Protein AF-A0A7S4W593-F1 (afdb_monomer_lite)

Secondary structure (DSSP, 8-state):
-------STTGGGTTSTT--SSHHHHHHHHH-TTT-SSTTSPPGGG-EEE-TTT--EEEGGGS-HHHHTSPTTT---HHHHHHHHTT------------S---------EEEES--HHHHHHTHHHHHTSEEEE-HHHHHH-TT-HHHHHHHTT-SEEEEEGGGGS--TTTHHHHHHHHHHHHHHHHTT-EEEEE-SS--TTHHHHHHHHTT-S---EEEEEEEEEEEE-HHHHHHHGGGS-SS-EEEEEEEEE--GGGBSEEE---GGGS-S-SS-SSPPPPP--BSEEEEE-TTS-EEEEE-B-S--SS-HHHHHHHHHHT------S---------------------

Structure (mmCIF, N/CA/C/O backbone):
data_AF-A0A7S4W593-F1
#
_entry.id   AF-A0A7S4W593-F1
#
loop_
_atom_site.group_PDB
_atom_site.id
_atom_site.type_symbol
_atom_site.label_atom_id
_atom_site.label_alt_id
_atom_site.label_comp_id
_atom_site.label_asym_id
_atom_site.label_entity_id
_atom_site.label_seq_id
_atom_site.pdbx_PDB_ins_code
_atom_site.Cartn_x
_atom_site.Cartn_y
_atom_site.Cartn_z
_atom_site.occupancy
_atom_site.B_iso_or_equiv
_atom_site.auth_seq_id
_atom_site.auth_comp_id
_atom_site.auth_asym_id
_atom_site.auth_atom_id
_atom_site.pdbx_PDB_model_num
ATOM 1 N N . MET A 1 1 ? 13.422 16.914 -20.040 1.00 36.84 1 MET A N 1
ATOM 2 C CA . MET A 1 1 ? 13.043 18.060 -20.905 1.00 36.84 1 MET A CA 1
ATOM 3 C C . MET A 1 1 ? 14.302 18.818 -21.299 1.00 36.84 1 MET A C 1
ATOM 5 O O . MET A 1 1 ? 15.000 19.294 -20.413 1.00 36.84 1 MET A O 1
ATOM 9 N N . THR A 1 2 ? 14.611 18.913 -22.593 1.00 27.55 2 THR A N 1
ATOM 10 C CA . THR A 1 2 ? 15.856 19.527 -23.091 1.00 27.55 2 THR A CA 1
ATOM 11 C C . THR A 1 2 ? 15.621 21.002 -23.422 1.00 27.55 2 THR A C 1
ATOM 13 O O . THR A 1 2 ? 14.762 21.334 -24.236 1.00 27.55 2 THR A O 1
ATOM 16 N N . LYS A 1 3 ? 16.348 21.907 -22.755 1.00 34.78 3 LYS A N 1
ATOM 17 C CA . LYS A 1 3 ? 16.158 23.362 -22.859 1.00 34.78 3 LYS A CA 1
ATOM 18 C C . LYS A 1 3 ? 16.997 23.922 -24.009 1.00 34.78 3 LYS A C 1
ATOM 20 O O . LYS A 1 3 ? 18.205 24.077 -23.870 1.00 34.78 3 LYS A O 1
ATOM 25 N N . LEU A 1 4 ? 16.363 24.250 -25.133 1.00 42.19 4 LEU A N 1
ATOM 26 C CA . LEU A 1 4 ? 17.034 24.966 -26.219 1.00 42.19 4 LEU A CA 1
ATOM 27 C C . LEU A 1 4 ? 17.108 26.472 -25.926 1.00 42.19 4 LEU A C 1
ATOM 29 O O . LEU A 1 4 ? 16.151 27.087 -25.455 1.00 42.19 4 LEU A O 1
ATOM 33 N N . SER A 1 5 ? 18.263 27.068 -26.215 1.00 44.56 5 SER A N 1
ATOM 34 C CA . SER A 1 5 ? 18.501 28.513 -26.148 1.00 44.56 5 SER A CA 1
ATOM 35 C C . SER A 1 5 ? 17.726 29.227 -27.266 1.00 44.56 5 SER A C 1
ATOM 37 O O . SER A 1 5 ? 18.015 29.015 -28.442 1.00 44.56 5 SER A O 1
ATOM 39 N N . HIS A 1 6 ? 16.739 30.063 -26.919 1.00 46.53 6 HIS A N 1
ATOM 40 C CA . HIS A 1 6 ? 15.939 30.836 -27.882 1.00 46.53 6 HIS A CA 1
ATOM 41 C C . HIS A 1 6 ? 15.832 32.317 -27.457 1.00 46.53 6 HIS A C 1
ATOM 43 O O . HIS A 1 6 ? 15.742 32.590 -26.255 1.00 46.53 6 HIS A O 1
ATOM 49 N N . PRO A 1 7 ? 15.833 33.295 -28.392 1.00 49.78 7 PRO A N 1
ATOM 50 C CA . PRO A 1 7 ? 15.591 34.708 -28.081 1.00 49.78 7 PRO A CA 1
ATOM 51 C C . PRO A 1 7 ? 14.238 34.936 -27.382 1.00 49.78 7 PRO A C 1
ATOM 53 O O . PRO A 1 7 ? 13.282 34.190 -27.587 1.00 49.78 7 PRO A O 1
ATOM 56 N N . LYS A 1 8 ? 14.170 35.982 -26.540 1.00 48.72 8 LYS A N 1
ATOM 57 C CA . LYS A 1 8 ? 13.057 36.269 -25.608 1.00 48.72 8 LYS A CA 1
ATOM 58 C C . LYS A 1 8 ? 11.675 36.422 -26.273 1.00 48.72 8 LYS A C 1
ATOM 60 O O . LYS A 1 8 ? 10.669 36.207 -25.601 1.00 48.72 8 LYS A O 1
ATOM 65 N N . SER A 1 9 ? 11.591 36.763 -27.563 1.00 45.38 9 SER A N 1
ATOM 66 C CA . SER A 1 9 ? 10.327 36.754 -28.313 1.00 45.38 9 SER A CA 1
ATOM 67 C C . SER A 1 9 ? 10.014 35.341 -28.827 1.00 45.38 9 SER A C 1
ATOM 69 O O . SER A 1 9 ? 10.845 34.690 -29.449 1.00 45.38 9 SER A O 1
ATOM 71 N N . GLY A 1 10 ? 8.806 34.840 -28.548 1.00 47.41 10 GLY A N 1
ATOM 72 C CA . GLY A 1 10 ? 8.381 33.499 -28.978 1.00 47.41 10 GLY A CA 1
ATOM 73 C C . GLY A 1 10 ? 8.696 32.365 -27.996 1.00 47.41 10 GLY A C 1
ATOM 74 O O . GLY A 1 10 ? 8.356 31.221 -28.276 1.00 47.41 10 GLY A O 1
ATOM 75 N N . TYR A 1 11 ? 9.245 32.667 -26.811 1.00 44.62 11 TYR A N 1
ATOM 76 C CA . TYR A 1 11 ? 9.564 31.668 -25.778 1.00 44.62 11 TYR 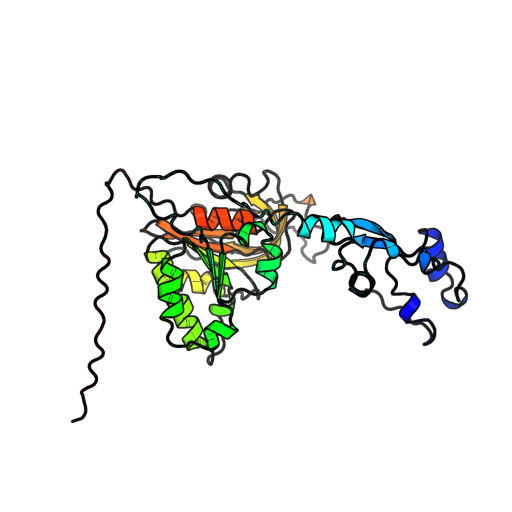A CA 1
ATOM 77 C C . TYR A 1 11 ? 8.370 30.756 -25.445 1.00 44.62 11 TYR A C 1
ATOM 79 O O . TYR A 1 11 ? 8.515 29.542 -25.385 1.00 44.62 11 TYR A O 1
ATOM 87 N N . ASN A 1 12 ? 7.159 31.319 -25.357 1.00 50.72 12 ASN A N 1
ATOM 88 C CA . ASN A 1 12 ? 5.923 30.577 -25.071 1.00 50.72 12 ASN A CA 1
ATOM 89 C C . ASN A 1 12 ? 5.353 29.794 -26.275 1.00 50.72 12 ASN A C 1
ATOM 91 O O . ASN A 1 12 ? 4.331 29.124 -26.140 1.00 50.72 12 ASN A O 1
ATOM 95 N N . GLN A 1 13 ? 5.950 29.897 -27.467 1.00 49.03 13 GLN A N 1
ATOM 96 C CA . GLN A 1 13 ? 5.468 29.208 -28.673 1.00 49.03 13 GLN A CA 1
ATOM 97 C C . GLN A 1 13 ? 6.056 27.800 -28.824 1.00 49.03 13 GLN A C 1
ATOM 99 O O . GLN A 1 13 ? 5.410 26.947 -29.425 1.00 49.03 13 GLN A O 1
ATOM 104 N N . LEU A 1 14 ? 7.221 27.533 -28.221 1.00 47.97 14 LEU A N 1
ATOM 105 C CA . LEU A 1 14 ? 7.851 26.205 -28.194 1.00 47.97 14 LEU A CA 1
ATOM 106 C C . LEU A 1 14 ? 7.179 25.236 -27.204 1.00 47.97 14 LEU A C 1
ATOM 108 O O . LEU A 1 14 ? 7.306 24.027 -27.346 1.00 47.97 14 LEU A O 1
ATOM 112 N N . TRP A 1 15 ? 6.418 25.756 -26.236 1.00 51.06 15 TRP A N 1
ATOM 113 C CA . TRP A 1 15 ? 5.775 24.971 -25.169 1.00 51.06 15 TRP A CA 1
ATOM 114 C C . TRP A 1 15 ? 4.313 24.605 -25.451 1.00 51.06 15 TRP A C 1
ATOM 116 O O . TRP A 1 15 ? 3.583 24.171 -24.561 1.00 51.06 15 TRP A O 1
ATOM 126 N N . ARG A 1 16 ? 3.842 24.783 -26.689 1.00 56.50 16 ARG A N 1
ATOM 127 C CA . ARG A 1 16 ? 2.493 24.357 -27.070 1.00 56.50 16 ARG A CA 1
ATOM 128 C C . ARG A 1 16 ? 2.536 22.863 -27.374 1.00 56.50 16 ARG A C 1
ATOM 130 O O . ARG A 1 16 ? 3.086 22.460 -28.395 1.00 56.50 16 ARG A O 1
ATOM 137 N N . GLY A 1 17 ? 1.967 22.042 -26.491 1.00 52.06 17 GLY A N 1
ATOM 138 C CA . GLY A 1 17 ? 1.791 20.614 -26.759 1.00 52.06 17 GLY A CA 1
ATOM 139 C C . GLY A 1 17 ? 1.165 20.416 -28.143 1.00 52.06 17 GLY A C 1
ATOM 140 O O . GLY A 1 17 ? 0.120 21.000 -28.427 1.00 52.06 17 GLY A O 1
ATOM 141 N N . MET A 1 18 ? 1.830 19.638 -29.004 1.00 60.06 18 MET A N 1
ATOM 142 C CA . MET A 1 18 ? 1.404 19.357 -30.385 1.00 60.06 18 MET A CA 1
ATOM 143 C C . MET A 1 18 ? 1.372 20.591 -31.316 1.00 60.06 18 MET A C 1
ATOM 145 O O . MET A 1 18 ? 0.486 20.717 -32.162 1.00 60.06 18 MET A O 1
ATOM 149 N N . ALA A 1 19 ? 2.339 21.510 -31.187 1.00 59.28 19 ALA A N 1
ATOM 150 C CA . ALA A 1 19 ? 2.480 22.687 -32.060 1.00 59.28 19 ALA A CA 1
ATOM 151 C C . ALA A 1 19 ? 2.687 22.361 -33.553 1.00 59.28 19 ALA A C 1
ATOM 153 O O . ALA A 1 19 ? 2.472 23.231 -34.401 1.00 59.28 19 ALA A O 1
ATOM 154 N N . TYR A 1 20 ? 3.095 21.129 -33.854 1.00 67.12 20 TYR A N 1
ATOM 155 C CA . TYR A 1 20 ? 3.564 20.689 -35.162 1.00 67.12 20 TYR A CA 1
ATOM 156 C C . TYR A 1 20 ? 2.523 19.786 -35.827 1.00 67.12 20 TYR A C 1
ATOM 158 O O . TYR A 1 20 ? 1.743 19.085 -35.172 1.00 67.12 20 TYR A O 1
ATOM 166 N N . ASP A 1 21 ? 2.430 19.857 -37.144 1.00 66.31 21 ASP A N 1
ATOM 167 C CA . ASP A 1 21 ? 1.522 19.043 -37.947 1.00 66.31 21 ASP A CA 1
ATOM 168 C C . ASP A 1 21 ? 2.120 17.709 -38.386 1.00 66.31 21 ASP A C 1
ATOM 170 O O . ASP A 1 21 ? 1.361 16.751 -38.535 1.00 66.31 21 ASP A O 1
ATOM 174 N N . SER A 1 22 ? 3.447 17.617 -38.471 1.00 73.12 22 SER A N 1
ATOM 175 C CA . SER A 1 22 ? 4.168 16.379 -38.755 1.00 73.12 22 SER A CA 1
ATOM 176 C C . SER A 1 22 ? 5.567 16.340 -38.119 1.00 73.12 22 SER A C 1
ATOM 178 O O . SER A 1 22 ? 6.041 17.322 -37.534 1.00 73.12 22 SER A O 1
ATOM 180 N N . VAL A 1 23 ? 6.230 15.183 -38.224 1.00 72.44 23 VAL A N 1
ATOM 181 C CA . VAL A 1 23 ? 7.618 14.976 -37.770 1.00 72.44 23 VAL A CA 1
ATOM 182 C C . VAL A 1 23 ? 8.593 15.794 -38.620 1.00 72.44 23 VAL A C 1
ATOM 184 O O . VAL A 1 23 ? 9.581 16.310 -38.106 1.00 72.44 23 VAL A O 1
ATOM 187 N N . GLU A 1 24 ? 8.293 15.982 -39.901 1.00 76.44 24 GLU A N 1
ATOM 188 C CA . GLU A 1 24 ? 9.081 16.787 -40.836 1.00 76.44 24 GLU A CA 1
ATOM 189 C C . GLU A 1 24 ? 9.081 18.264 -40.425 1.00 76.44 24 GLU A C 1
ATOM 191 O O . GLU A 1 24 ? 10.133 18.900 -40.412 1.00 76.44 24 GLU A O 1
ATOM 196 N N . THR A 1 25 ? 7.931 18.797 -40.000 1.00 71.50 25 THR A N 1
ATOM 197 C CA . THR A 1 25 ? 7.824 20.172 -39.485 1.00 71.50 25 THR A CA 1
ATOM 198 C C . THR A 1 25 ? 8.584 20.339 -38.172 1.00 71.50 25 THR A C 1
ATOM 200 O O . THR A 1 25 ? 9.247 21.352 -37.958 1.00 71.50 25 THR A O 1
ATOM 203 N N . LEU A 1 26 ? 8.545 19.328 -37.298 1.00 73.94 26 LEU A N 1
ATOM 204 C CA . LEU A 1 26 ? 9.356 19.310 -36.081 1.00 73.94 26 LEU A CA 1
ATOM 205 C C . LEU A 1 26 ? 10.857 19.312 -36.414 1.00 73.94 26 LEU A C 1
ATOM 207 O O . LEU A 1 26 ? 11.616 20.091 -35.840 1.00 73.94 26 LEU A O 1
ATOM 211 N N . ARG A 1 27 ? 11.278 18.479 -37.370 1.00 77.56 27 ARG A N 1
ATOM 212 C CA . ARG A 1 27 ? 12.667 18.382 -37.832 1.00 77.56 27 ARG A CA 1
ATOM 213 C C . ARG A 1 27 ? 13.168 19.705 -38.413 1.00 77.56 27 ARG A C 1
ATOM 215 O O . ARG A 1 27 ? 14.239 20.162 -38.021 1.00 77.56 27 ARG A O 1
ATOM 222 N N . ALA A 1 28 ? 12.370 20.362 -39.253 1.00 73.81 28 ALA A N 1
ATOM 223 C CA . ALA A 1 28 ? 12.709 21.655 -39.850 1.00 73.81 28 ALA A CA 1
ATOM 224 C C . ALA A 1 28 ? 12.974 22.754 -38.798 1.00 73.81 28 ALA A C 1
ATOM 226 O O . ALA A 1 28 ? 13.823 23.625 -38.998 1.00 73.81 28 ALA A O 1
ATOM 227 N N . ILE A 1 29 ? 12.292 22.699 -37.648 1.00 70.94 29 ILE A N 1
ATOM 228 C CA . ILE A 1 29 ? 12.493 23.637 -36.532 1.00 70.94 29 ILE A CA 1
ATOM 229 C C . ILE A 1 29 ? 13.837 23.419 -35.848 1.00 70.94 29 ILE A C 1
ATOM 231 O O . ILE A 1 29 ? 14.498 24.391 -35.485 1.00 70.94 29 ILE A O 1
ATOM 235 N N . PHE A 1 30 ? 14.249 22.164 -35.674 1.00 74.69 30 PHE A N 1
ATOM 236 C CA . PHE A 1 30 ? 15.551 21.855 -35.089 1.00 74.69 30 PHE A CA 1
ATOM 237 C C . PHE A 1 30 ? 16.704 22.160 -36.052 1.00 74.69 30 PHE A C 1
ATOM 239 O O . PHE A 1 30 ? 17.751 22.619 -35.603 1.00 74.69 30 PHE A O 1
ATOM 246 N N . GLU A 1 31 ? 16.509 21.964 -37.359 1.00 80.19 31 GLU A N 1
ATOM 247 C CA . GLU A 1 31 ? 17.525 22.246 -38.384 1.00 80.19 31 GLU A CA 1
ATOM 248 C C . GLU A 1 31 ? 17.786 23.753 -38.560 1.00 80.19 31 GLU A C 1
ATOM 250 O O . GLU A 1 31 ? 18.924 24.153 -38.811 1.00 80.19 31 GLU A O 1
ATOM 255 N N . ASN A 1 32 ? 16.775 24.615 -38.382 1.00 74.50 32 ASN A N 1
ATOM 256 C CA . ASN A 1 32 ? 16.967 26.069 -38.406 1.00 74.50 32 ASN A CA 1
ATOM 257 C C . ASN A 1 32 ? 16.036 26.820 -37.427 1.00 74.50 32 ASN A C 1
ATOM 259 O O . ASN A 1 32 ? 15.059 27.453 -37.848 1.00 74.50 32 ASN A O 1
ATOM 263 N N . PRO A 1 33 ? 16.377 26.855 -36.123 1.00 64.75 33 PRO A N 1
ATOM 264 C CA . PRO A 1 33 ? 15.522 27.443 -35.088 1.00 64.75 33 PRO A CA 1
ATOM 265 C C . PRO A 1 33 ? 15.253 28.939 -35.292 1.00 64.75 33 PRO A C 1
ATOM 267 O O . PRO A 1 33 ? 14.225 29.456 -34.864 1.00 64.75 33 PRO A O 1
ATOM 270 N N . ARG A 1 34 ? 16.175 29.653 -35.956 1.00 60.50 34 ARG A N 1
ATOM 271 C CA . ARG A 1 34 ? 16.088 31.105 -36.189 1.00 60.50 34 ARG A CA 1
ATOM 272 C C . ARG A 1 34 ? 15.280 31.475 -37.436 1.00 60.50 34 ARG A C 1
ATOM 274 O O . ARG A 1 34 ? 14.790 32.597 -37.509 1.00 60.50 34 ARG A O 1
ATOM 281 N N . GLY A 1 35 ? 15.139 30.563 -38.401 1.00 61.84 35 GLY A N 1
ATOM 282 C CA . GLY A 1 35 ? 14.353 30.779 -39.623 1.00 61.84 35 GLY A CA 1
ATOM 283 C C . GLY A 1 35 ? 12.848 30.561 -39.439 1.00 61.84 35 GLY A C 1
ATOM 284 O O . GLY A 1 35 ? 12.050 30.983 -40.274 1.00 61.84 35 GLY A O 1
ATOM 285 N N . HIS A 1 36 ? 12.445 29.931 -38.335 1.00 58.84 36 HIS A N 1
ATOM 286 C CA . HIS A 1 36 ? 11.083 29.458 -38.109 1.00 58.84 36 HIS A CA 1
ATOM 287 C C . HIS A 1 36 ? 10.217 30.473 -37.336 1.00 58.84 36 HIS A C 1
ATOM 289 O O . HIS A 1 36 ? 9.505 30.136 -36.393 1.00 58.84 36 HIS A O 1
ATOM 295 N N . THR A 1 37 ? 10.256 31.750 -37.729 1.00 53.81 37 THR A N 1
ATOM 296 C CA . THR A 1 37 ? 9.598 32.873 -37.024 1.00 53.81 37 THR A CA 1
ATOM 297 C C . THR A 1 37 ? 8.070 32.947 -37.193 1.00 53.81 37 THR A C 1
ATOM 299 O O . THR A 1 37 ? 7.473 33.998 -36.973 1.00 53.81 37 THR A O 1
ATOM 302 N N . GLY A 1 38 ? 7.400 31.841 -37.541 1.00 54.41 38 GLY A N 1
ATOM 303 C CA . GLY A 1 38 ? 5.931 31.791 -37.567 1.00 54.41 38 GLY A CA 1
ATOM 304 C C . GLY A 1 38 ? 5.296 30.883 -38.623 1.00 54.41 38 GLY A C 1
ATOM 305 O O . GLY A 1 38 ? 4.104 30.603 -38.529 1.00 54.41 38 GLY A O 1
ATOM 306 N N . LYS A 1 39 ? 6.051 30.392 -39.613 1.00 51.75 39 LYS A N 1
ATOM 307 C CA . LYS A 1 39 ? 5.547 29.433 -40.614 1.00 51.75 39 LYS A CA 1
ATOM 308 C C . LYS A 1 39 ? 5.702 28.014 -40.080 1.00 51.75 39 LYS A C 1
ATOM 310 O O . LYS A 1 39 ? 6.829 27.618 -39.876 1.00 51.75 39 LYS A O 1
ATOM 315 N N . GLY A 1 40 ? 4.608 27.283 -39.849 1.00 51.62 40 GLY A N 1
ATOM 316 C CA . GLY A 1 40 ? 4.622 25.880 -39.386 1.00 51.62 40 GLY A CA 1
ATOM 317 C C . GLY A 1 40 ? 4.021 25.653 -37.993 1.00 51.62 40 GLY A C 1
ATOM 318 O O . GLY A 1 40 ? 3.827 24.515 -37.579 1.00 51.62 40 GLY A O 1
ATOM 319 N N . TYR A 1 41 ? 3.652 26.722 -37.281 1.00 57.50 41 TYR A N 1
ATOM 320 C CA . TYR A 1 41 ? 2.766 26.593 -36.126 1.00 57.50 41 TYR A CA 1
ATOM 321 C C . TYR A 1 41 ? 1.335 26.386 -36.614 1.00 57.50 41 TYR A C 1
ATOM 323 O O . TYR A 1 41 ? 0.844 27.145 -37.455 1.00 57.50 41 TYR A O 1
ATOM 331 N N . ARG A 1 42 ? 0.635 25.396 -36.052 1.00 58.47 42 ARG A N 1
ATOM 332 C CA . ARG A 1 42 ? -0.816 25.290 -36.244 1.00 58.47 42 ARG A CA 1
ATOM 333 C C . ARG A 1 42 ? -1.469 26.609 -35.816 1.00 58.47 42 ARG A C 1
ATOM 335 O O . ARG A 1 42 ? -1.146 27.167 -34.762 1.00 58.47 42 ARG A O 1
ATOM 342 N N . SER A 1 43 ? -2.388 27.107 -36.637 1.00 65.69 43 SER A N 1
ATOM 343 C CA . SER A 1 43 ? -3.235 28.238 -36.273 1.00 65.69 43 SER A CA 1
ATOM 344 C C . SER A 1 43 ? -3.994 27.907 -34.978 1.00 65.69 43 SER A C 1
ATOM 346 O O . SER A 1 43 ? -4.234 26.735 -34.677 1.00 65.69 43 SER A O 1
ATOM 348 N N . ALA A 1 44 ? -4.290 28.912 -34.145 1.00 67.12 44 ALA A N 1
ATOM 349 C CA . ALA A 1 44 ? -4.827 28.680 -32.797 1.00 67.12 44 ALA A CA 1
ATOM 350 C C . ALA A 1 44 ? -6.120 27.837 -32.809 1.00 67.12 44 ALA A C 1
ATOM 352 O O . ALA A 1 44 ? -6.317 26.999 -31.936 1.00 67.12 44 ALA A O 1
ATOM 353 N N . ASP A 1 45 ? -6.933 27.988 -33.854 1.00 71.25 45 ASP A N 1
ATOM 354 C CA . ASP A 1 45 ? -8.150 27.223 -34.154 1.00 71.25 45 ASP A CA 1
ATOM 355 C C . ASP A 1 45 ? -7.899 25.738 -34.488 1.00 71.25 45 ASP A C 1
ATOM 357 O O . ASP A 1 45 ? -8.782 24.897 -34.313 1.00 71.25 45 ASP A O 1
ATOM 361 N N . LYS A 1 46 ? -6.684 25.382 -34.919 1.00 75.62 46 LYS A N 1
ATOM 362 C CA . LYS A 1 46 ? -6.266 24.002 -35.221 1.00 75.62 46 LYS A CA 1
ATOM 363 C C . LYS A 1 46 ? -5.535 23.322 -34.063 1.00 75.62 46 LYS A C 1
ATOM 365 O O . LYS A 1 46 ? -5.076 22.185 -34.224 1.00 75.62 46 LYS A O 1
ATOM 370 N N . ALA A 1 47 ? -5.412 23.984 -32.911 1.00 80.69 47 ALA A N 1
ATOM 371 C CA . ALA A 1 47 ? -4.820 23.388 -31.722 1.00 80.69 47 ALA A CA 1
ATOM 372 C C . ALA A 1 47 ? -5.684 22.222 -31.214 1.00 80.69 47 ALA A C 1
ATOM 374 O O . ALA A 1 47 ? -6.911 22.324 -31.107 1.00 80.69 47 ALA A O 1
ATOM 375 N N . ARG A 1 48 ? -5.029 21.102 -30.896 1.00 86.88 48 ARG A N 1
ATOM 376 C CA . ARG A 1 48 ? -5.664 19.908 -30.330 1.00 86.88 48 ARG A CA 1
ATOM 377 C C . ARG A 1 48 ? -5.034 19.557 -28.991 1.00 86.88 48 ARG A C 1
ATOM 379 O O . ARG A 1 48 ? -3.861 19.842 -28.766 1.00 86.88 48 ARG A O 1
ATOM 386 N N . ARG A 1 49 ? -5.818 18.939 -28.111 1.00 87.38 49 ARG A N 1
ATOM 387 C CA . ARG A 1 49 ? -5.356 18.433 -26.815 1.00 87.38 49 ARG A CA 1
ATOM 388 C C . ARG A 1 49 ? -6.037 17.108 -26.482 1.00 87.38 49 ARG A C 1
ATOM 390 O O . ARG A 1 49 ? -7.208 16.915 -26.809 1.00 87.38 49 ARG A O 1
ATOM 397 N N . GLY A 1 50 ? -5.317 16.219 -25.800 1.00 90.94 50 GLY A N 1
ATOM 398 C CA . GLY A 1 50 ? -5.880 14.995 -25.232 1.00 90.94 50 GLY A CA 1
ATOM 399 C C . GLY A 1 50 ? -6.796 15.296 -24.044 1.00 90.94 50 GLY A C 1
ATOM 400 O O . GLY A 1 50 ? -6.429 16.057 -23.148 1.00 90.94 50 GLY A O 1
ATOM 401 N N . CYS A 1 51 ? -7.992 14.712 -24.036 1.00 95.31 51 CYS A N 1
ATOM 402 C CA . CYS A 1 51 ? -8.886 14.760 -22.883 1.00 95.31 51 CYS A CA 1
ATOM 403 C C . CYS A 1 51 ? -8.423 13.770 -21.802 1.00 95.31 51 CYS A C 1
ATOM 405 O O . CYS A 1 51 ? -8.328 12.580 -22.076 1.00 95.31 51 CYS A O 1
ATOM 407 N N . ALA A 1 52 ? -8.260 14.235 -20.562 1.00 92.94 52 ALA A N 1
ATOM 408 C CA . ALA A 1 52 ? -7.825 13.433 -19.412 1.00 92.94 52 ALA A CA 1
ATOM 409 C C . ALA A 1 52 ? -8.737 12.232 -19.105 1.00 92.94 52 ALA A C 1
ATOM 411 O O . ALA A 1 52 ? -8.280 11.217 -18.610 1.00 92.94 52 ALA A O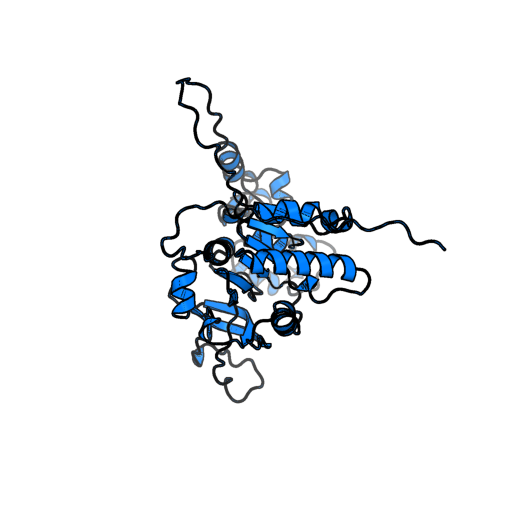 1
ATOM 412 N N . MET A 1 53 ? -10.037 12.352 -19.396 1.00 93.06 53 MET A N 1
ATOM 413 C CA . MET A 1 53 ? -11.012 11.297 -19.097 1.00 93.06 53 MET A CA 1
ATOM 414 C C . MET A 1 53 ? -11.144 10.244 -20.207 1.00 93.06 53 MET A C 1
ATOM 416 O O . MET A 1 53 ? -11.179 9.060 -19.915 1.00 93.06 53 MET A O 1
ATOM 420 N N . CYS A 1 54 ? -11.250 10.645 -21.480 1.00 94.44 54 CYS A N 1
ATOM 421 C CA . CYS A 1 54 ? -11.478 9.697 -22.581 1.00 94.44 54 CYS A CA 1
ATOM 422 C C . CYS A 1 54 ? -10.234 9.406 -23.431 1.00 94.44 54 CYS A C 1
ATOM 424 O O . CYS A 1 54 ? -10.340 8.667 -24.407 1.00 94.44 54 CYS A O 1
ATOM 426 N N . GLY A 1 55 ? -9.094 10.046 -23.153 1.00 89.81 55 GLY A N 1
ATOM 427 C CA . GLY A 1 55 ? -7.834 9.899 -23.895 1.00 89.81 55 GLY A CA 1
ATOM 428 C C . GLY A 1 55 ? -7.839 10.456 -25.327 1.00 89.81 55 GLY A C 1
ATOM 429 O O . GLY A 1 55 ? -6.785 10.603 -25.943 1.00 89.81 55 GLY A O 1
ATOM 430 N N . ARG A 1 56 ? -9.005 10.806 -25.887 1.00 92.88 56 ARG A N 1
ATOM 431 C CA . ARG A 1 56 ? -9.132 11.241 -27.287 1.00 92.88 56 ARG A CA 1
ATOM 432 C C . ARG A 1 56 ? -8.576 12.649 -27.499 1.00 92.88 56 ARG A C 1
ATOM 434 O O . ARG A 1 56 ? -8.762 13.539 -26.668 1.00 92.88 56 ARG A O 1
ATOM 441 N N . GLN A 1 57 ? -7.955 12.856 -28.661 1.00 90.88 57 GLN A N 1
ATOM 442 C CA . GLN A 1 57 ? -7.526 14.172 -29.138 1.00 90.88 57 GLN A CA 1
ATOM 443 C C . GLN A 1 57 ? -8.739 14.982 -29.598 1.00 90.88 57 GLN A C 1
ATOM 445 O O . GLN A 1 57 ? -9.492 14.555 -30.473 1.00 90.88 57 GLN A O 1
ATOM 450 N N . LYS A 1 58 ? -8.914 16.157 -29.005 1.00 94.06 58 LYS A N 1
ATOM 451 C CA . LYS A 1 58 ? -10.076 17.028 -29.178 1.00 94.06 58 LYS A CA 1
ATOM 452 C C . LYS A 1 58 ? -9.622 18.433 -29.583 1.00 94.06 58 LYS A C 1
ATOM 454 O O . LYS A 1 58 ? -8.505 18.842 -29.258 1.00 94.06 58 LYS A O 1
ATOM 459 N N . HIS A 1 59 ? -10.453 19.153 -30.328 1.00 92.62 59 HIS A N 1
ATOM 460 C CA . HIS A 1 59 ? -10.192 20.543 -30.710 1.00 92.62 59 HIS A CA 1
ATOM 461 C C . HIS A 1 59 ? -10.429 21.487 -29.531 1.00 92.62 59 HIS A C 1
ATOM 463 O O . HIS A 1 59 ? -11.152 21.147 -28.601 1.00 92.62 59 HIS A O 1
ATOM 469 N N . GLN A 1 60 ? -9.868 22.698 -29.581 1.00 92.19 60 GLN A N 1
ATOM 470 C CA . GLN A 1 60 ? -10.083 23.718 -28.546 1.00 92.19 60 GLN A CA 1
ATOM 471 C C . GLN A 1 60 ? -11.570 23.959 -28.225 1.00 92.19 60 GLN A C 1
ATOM 473 O O . GLN A 1 60 ? -11.914 24.128 -27.058 1.00 92.19 60 GLN A O 1
ATOM 478 N N . ASN A 1 61 ? -12.445 23.927 -29.235 1.00 94.69 61 ASN A N 1
ATOM 479 C CA . ASN A 1 61 ? -13.888 24.146 -29.072 1.00 94.69 61 ASN A CA 1
ATOM 480 C C . ASN A 1 61 ? -14.609 22.995 -28.351 1.00 94.69 61 ASN A C 1
ATOM 482 O O . ASN A 1 61 ? -15.699 23.197 -27.826 1.00 94.69 61 ASN A O 1
ATOM 486 N N . ASP A 1 62 ? -13.988 21.817 -28.272 1.00 96.62 62 ASP A N 1
ATOM 487 C CA . ASP A 1 62 ? -14.509 20.675 -27.516 1.00 96.62 62 ASP A CA 1
ATOM 488 C C . ASP A 1 62 ? -14.204 20.794 -26.008 1.00 96.62 62 ASP A C 1
ATOM 490 O O . ASP A 1 62 ? -14.533 19.897 -25.229 1.00 96.62 62 ASP A O 1
ATOM 494 N N . PHE A 1 63 ? -13.537 21.871 -25.580 1.00 95.12 63 PHE A N 1
ATOM 495 C CA . PHE A 1 63 ? -13.260 22.187 -24.183 1.00 95.12 63 PHE A CA 1
ATOM 496 C C . PHE A 1 63 ? -13.889 23.531 -23.819 1.00 95.12 63 PHE A C 1
ATOM 498 O O . PHE A 1 63 ? -13.879 24.486 -24.595 1.00 95.12 63 PHE A O 1
ATOM 505 N N . SER A 1 64 ? -14.360 23.664 -22.578 1.00 95.88 64 SER A N 1
ATOM 506 C CA . SER A 1 64 ? -14.692 24.992 -22.059 1.00 95.88 64 SER A CA 1
ATOM 507 C C . SER A 1 64 ? -13.427 25.851 -21.932 1.00 95.88 64 SER A C 1
ATOM 509 O O . SER A 1 64 ? -12.326 25.333 -21.723 1.00 95.88 64 SER A O 1
ATOM 511 N N . LYS A 1 65 ? -13.571 27.184 -21.981 1.00 94.38 65 LYS A N 1
ATOM 512 C CA . LYS A 1 65 ? -12.434 28.117 -21.834 1.00 94.38 65 LYS A CA 1
ATOM 513 C C . LYS A 1 65 ? -11.608 27.839 -20.570 1.00 94.38 65 LYS A C 1
ATOM 515 O O . LYS A 1 65 ? -10.387 27.946 -20.607 1.00 94.38 65 LYS A O 1
ATOM 520 N N . ASN A 1 66 ? -12.263 27.445 -19.476 1.00 95.56 66 ASN A N 1
ATOM 521 C CA . ASN A 1 66 ? -11.595 27.100 -18.220 1.00 95.56 66 ASN A CA 1
ATOM 522 C C . ASN A 1 66 ? -10.852 25.763 -18.307 1.00 95.56 66 ASN A C 1
ATOM 524 O O . ASN A 1 66 ? -9.739 25.665 -17.806 1.00 95.56 66 ASN A O 1
ATOM 528 N N . GLN A 1 67 ? -11.426 24.751 -18.965 1.00 94.94 67 GLN A N 1
ATOM 529 C CA . GLN A 1 67 ? -10.747 23.467 -19.169 1.00 94.94 67 GLN A CA 1
ATOM 530 C C . GLN A 1 67 ? -9.537 23.613 -20.095 1.00 94.94 67 GLN A C 1
ATOM 532 O O . GLN A 1 67 ? -8.492 23.041 -19.817 1.00 94.94 67 GLN A O 1
ATOM 537 N N . TRP A 1 68 ? -9.634 24.437 -21.139 1.00 92.75 68 TRP A N 1
ATOM 538 C CA . TRP A 1 68 ? -8.523 24.687 -22.061 1.00 92.75 68 TRP A CA 1
ATOM 539 C C . TRP A 1 68 ? -7.339 25.431 -21.420 1.00 92.75 68 TRP A C 1
ATOM 541 O O . TRP A 1 68 ? -6.194 25.275 -21.842 1.00 92.75 68 TRP A O 1
ATOM 551 N N . ARG A 1 69 ? -7.600 26.238 -20.385 1.00 88.62 69 ARG A N 1
ATOM 552 C CA . ARG A 1 69 ? -6.556 26.938 -19.619 1.00 88.62 69 ARG A CA 1
ATOM 553 C C . ARG A 1 69 ? -5.759 26.026 -18.685 1.00 88.62 69 ARG A C 1
ATOM 555 O O . ARG A 1 69 ? -4.692 26.442 -18.256 1.00 88.62 69 ARG A O 1
ATOM 562 N N . LYS A 1 70 ? -6.257 24.826 -18.365 1.00 87.94 70 LYS A N 1
ATOM 563 C CA . LYS A 1 70 ? -5.527 23.852 -17.537 1.00 87.94 70 LYS A CA 1
ATOM 564 C C . LYS A 1 70 ? -4.325 23.282 -18.288 1.00 87.94 70 LYS A C 1
ATOM 566 O O . LYS A 1 70 ? -4.249 23.408 -19.510 1.00 87.94 70 LYS A O 1
ATOM 571 N N . ASP A 1 71 ? -3.432 22.604 -17.580 1.00 78.81 71 ASP A N 1
ATOM 572 C CA . ASP A 1 71 ? -2.317 21.901 -18.209 1.00 78.81 71 ASP A CA 1
ATOM 573 C C . ASP A 1 71 ? -2.779 20.656 -18.995 1.00 78.81 71 ASP A C 1
ATOM 575 O O . ASP A 1 71 ? -3.857 20.089 -18.730 1.00 78.81 71 ASP A O 1
ATOM 579 N N . PRO A 1 72 ? -1.991 20.214 -19.998 1.00 78.50 72 PRO A N 1
ATOM 580 C CA . PRO A 1 72 ? -2.160 18.897 -20.608 1.00 78.50 72 PRO A CA 1
ATOM 581 C C . PRO A 1 72 ? -2.226 17.796 -19.533 1.00 78.50 72 PRO A C 1
ATOM 583 O O . PRO A 1 72 ? -1.567 17.889 -18.504 1.00 78.50 72 PRO A O 1
ATOM 586 N N . GLY A 1 73 ? -3.070 16.781 -19.738 1.00 82.06 73 GLY A N 1
ATOM 587 C CA . GLY A 1 73 ? -3.298 15.703 -18.758 1.00 82.06 73 GLY A CA 1
ATOM 588 C C . GLY A 1 73 ? -4.399 15.979 -17.725 1.00 82.06 73 GLY A C 1
ATOM 589 O O . GLY A 1 73 ? -4.953 15.038 -17.177 1.00 82.06 73 GLY A O 1
ATOM 590 N N . HIS A 1 74 ? -4.813 17.238 -17.533 1.00 89.88 74 HIS A N 1
ATOM 591 C CA . HIS A 1 74 ? -5.840 17.607 -16.537 1.00 89.88 74 HIS A CA 1
ATOM 592 C C . HIS A 1 74 ? -7.154 18.123 -17.151 1.00 89.88 74 HIS A C 1
ATOM 594 O O . HIS A 1 74 ? -8.159 18.317 -16.461 1.00 89.88 74 HIS A O 1
ATOM 600 N N . SER A 1 75 ? -7.153 18.398 -18.456 1.00 94.88 75 SER A N 1
ATOM 601 C CA . SER A 1 75 ? -8.287 18.993 -19.174 1.00 94.88 75 SER A CA 1
ATOM 602 C C . SER A 1 75 ? -9.325 17.926 -19.543 1.00 94.88 75 SER A C 1
ATOM 604 O O . SER A 1 75 ? -8.980 16.944 -20.198 1.00 94.88 75 SER A O 1
ATOM 606 N N . LYS A 1 76 ? -10.603 18.117 -19.194 1.00 97.31 76 LYS A N 1
ATOM 607 C CA . LYS A 1 76 ? -11.715 17.225 -19.594 1.00 97.31 76 LYS A CA 1
ATOM 608 C C . LYS A 1 76 ? -12.559 17.887 -20.695 1.00 97.31 76 LYS A C 1
ATOM 610 O O . LYS A 1 76 ? -12.870 19.072 -20.577 1.00 97.31 76 LYS A O 1
ATOM 615 N N . CYS A 1 77 ? -12.904 17.155 -21.761 1.00 97.88 77 CYS A N 1
ATOM 616 C CA . CYS A 1 77 ? -13.741 17.684 -22.848 1.00 97.88 77 CYS A CA 1
ATOM 617 C C . CYS A 1 77 ? -15.200 17.854 -22.400 1.00 97.88 77 CYS A C 1
ATOM 619 O O . CYS A 1 77 ? -15.635 17.206 -21.444 1.00 97.88 77 CYS A O 1
ATOM 621 N N . SER A 1 78 ? -15.953 18.706 -23.095 1.00 97.75 78 SER A N 1
ATOM 622 C CA . SER A 1 78 ? -17.341 19.047 -22.761 1.00 97.75 78 SER A CA 1
ATOM 623 C C . SER A 1 78 ? -18.234 17.805 -22.675 1.00 97.75 78 SER A C 1
ATOM 625 O O . SER A 1 78 ? -18.870 17.612 -21.642 1.00 97.75 78 SER A O 1
ATOM 627 N N . ASP A 1 79 ? -18.153 16.889 -23.651 1.00 97.31 79 ASP A N 1
ATOM 628 C CA . ASP A 1 79 ? -18.915 15.625 -23.647 1.00 97.31 79 ASP A CA 1
ATOM 629 C C . ASP A 1 79 ? -18.701 14.802 -22.362 1.00 97.31 79 ASP A C 1
ATOM 631 O O . ASP A 1 79 ? -19.636 14.248 -21.790 1.00 97.31 79 ASP A O 1
ATOM 635 N N . CYS A 1 80 ? -17.450 14.702 -21.900 1.00 96.44 80 CYS A N 1
ATOM 636 C CA . CYS A 1 80 ? -17.086 13.937 -20.707 1.00 96.44 80 CYS A CA 1
ATOM 637 C C . CYS A 1 80 ? -17.603 14.605 -19.427 1.00 96.44 80 CYS A C 1
ATOM 639 O O . CYS A 1 80 ? -17.984 13.923 -18.479 1.00 96.44 80 CYS A O 1
ATOM 641 N N . ILE A 1 81 ? -17.627 15.939 -19.396 1.00 95.44 81 ILE A N 1
ATOM 642 C CA . ILE A 1 81 ? -18.164 16.701 -18.265 1.00 95.44 81 ILE A CA 1
ATOM 643 C C . ILE A 1 81 ? -19.689 16.576 -18.205 1.00 95.44 81 ILE A C 1
ATOM 645 O O . ILE A 1 81 ? -20.233 16.429 -17.115 1.00 95.44 81 ILE A O 1
ATOM 649 N N . GLU A 1 82 ? -20.378 16.622 -19.345 1.00 94.56 82 GLU A N 1
ATOM 650 C CA . GLU A 1 82 ? -21.836 16.475 -19.412 1.00 94.56 82 GLU A CA 1
ATOM 651 C C . GLU A 1 82 ? -22.281 15.069 -19.007 1.00 94.56 82 GLU A C 1
ATOM 653 O O . GLU A 1 82 ? -23.144 14.936 -18.139 1.00 94.56 82 GLU A O 1
ATOM 658 N N . LYS A 1 83 ? -21.617 14.025 -19.522 1.00 91.06 83 LYS A N 1
ATOM 659 C CA . LYS A 1 83 ? -21.886 12.633 -19.125 1.00 91.06 83 LYS A CA 1
ATOM 660 C C . LYS A 1 83 ? -21.681 12.385 -17.631 1.00 91.06 83 LYS A C 1
ATOM 662 O O . LYS A 1 83 ? -22.429 11.617 -17.041 1.00 91.06 83 LYS A O 1
ATOM 667 N N . GLY A 1 84 ? -20.704 13.052 -17.012 1.00 79.69 84 GLY A N 1
ATOM 668 C CA . GLY A 1 84 ? -20.472 12.959 -15.568 1.00 79.69 84 GLY A CA 1
ATOM 669 C C . GLY A 1 84 ? -21.554 13.625 -14.710 1.00 79.69 84 GLY A C 1
ATOM 670 O O . GLY A 1 84 ? -21.669 13.302 -13.534 1.00 79.69 84 GLY A O 1
ATOM 671 N N . LYS A 1 85 ? -22.355 14.542 -15.271 1.00 78.19 85 LYS A N 1
ATOM 672 C CA . LYS A 1 85 ? -23.457 15.209 -14.553 1.00 78.19 85 LYS A CA 1
ATOM 673 C C . LYS A 1 85 ? -24.770 14.431 -14.622 1.00 78.19 85 LYS A C 1
ATOM 675 O O . LYS A 1 85 ? -25.573 14.528 -13.703 1.00 78.19 85 LYS A O 1
ATOM 680 N N . SER A 1 86 ? -24.992 13.674 -15.695 1.00 63.81 86 SER A N 1
ATOM 681 C CA . SER A 1 86 ? -26.235 12.927 -15.930 1.00 63.81 86 SER A CA 1
ATOM 682 C C . SER A 1 86 ? -26.389 11.651 -15.093 1.00 63.81 86 SER A C 1
ATOM 684 O O . SER A 1 86 ? -27.460 11.060 -15.102 1.00 63.81 86 SER A O 1
ATOM 686 N N . THR A 1 87 ? -25.359 11.221 -14.360 1.00 50.28 87 THR A N 1
ATOM 687 C CA . THR A 1 87 ? -25.387 9.973 -13.568 1.00 50.28 87 THR A CA 1
ATOM 688 C C . THR A 1 87 ? -25.886 10.163 -12.128 1.00 50.28 87 THR A C 1
ATOM 690 O O . THR A 1 87 ? -25.781 9.250 -11.316 1.00 50.28 87 THR A O 1
ATOM 693 N N . ILE A 1 88 ? -26.451 11.326 -11.784 1.00 45.44 88 ILE A N 1
ATOM 694 C CA . ILE A 1 88 ? -27.140 11.530 -10.501 1.00 45.44 88 ILE A CA 1
ATOM 695 C C . ILE A 1 88 ? -28.627 11.249 -10.730 1.00 45.44 88 ILE A C 1
ATOM 697 O O . ILE A 1 88 ? -29.404 12.144 -11.057 1.00 45.44 88 ILE A O 1
ATOM 701 N N . HIS A 1 89 ? -29.005 9.976 -10.616 1.00 40.59 89 HIS A N 1
ATOM 702 C CA . HIS A 1 89 ? -30.401 9.556 -10.618 1.00 40.59 89 HIS A CA 1
ATOM 703 C C . HIS A 1 89 ? -31.057 9.989 -9.301 1.00 40.59 89 HIS A C 1
ATOM 705 O O . HIS A 1 89 ? -30.787 9.431 -8.241 1.00 40.59 89 HIS A O 1
ATOM 711 N N . THR A 1 90 ? -31.941 10.979 -9.374 1.00 45.28 90 THR A N 1
ATOM 712 C CA . THR A 1 90 ? -33.017 11.171 -8.403 1.00 45.28 90 THR A CA 1
ATOM 713 C C . THR A 1 90 ? -34.019 10.030 -8.565 1.00 45.28 90 THR A C 1
ATOM 715 O O . THR A 1 90 ? -34.669 9.910 -9.603 1.00 45.28 90 THR A O 1
ATOM 718 N N . THR A 1 91 ? -34.147 9.178 -7.551 1.00 39.34 91 THR A N 1
ATOM 719 C CA . THR A 1 91 ? -35.283 8.259 -7.416 1.00 39.34 91 THR A CA 1
ATOM 720 C C . THR A 1 91 ? -36.370 8.957 -6.605 1.00 39.34 91 THR A C 1
ATOM 722 O O . THR A 1 91 ? -36.199 9.183 -5.408 1.00 39.34 91 THR A O 1
ATOM 725 N N . HIS A 1 92 ? -37.455 9.327 -7.286 1.00 42.72 92 HIS A N 1
ATOM 726 C CA . HIS A 1 92 ? -38.719 9.788 -6.712 1.00 42.72 92 HIS A CA 1
ATOM 727 C C . HIS A 1 92 ? -39.705 8.604 -6.718 1.00 42.72 92 HIS A C 1
ATOM 729 O O . HIS A 1 92 ? -39.853 7.955 -7.751 1.00 42.72 92 HIS A O 1
ATOM 735 N N . ASP A 1 93 ? -40.321 8.369 -5.557 1.00 43.03 93 ASP A N 1
ATOM 736 C CA . ASP A 1 93 ? -41.584 7.682 -5.233 1.00 43.03 93 ASP A CA 1
ATOM 737 C C . ASP A 1 93 ? -41.909 6.294 -5.816 1.00 43.03 93 ASP A C 1
ATOM 739 O O . ASP A 1 93 ? -42.173 6.146 -7.005 1.00 43.03 93 ASP A O 1
ATOM 743 N N . CYS A 1 94 ? -42.046 5.306 -4.918 1.00 35.06 94 CYS A N 1
ATOM 744 C CA . CYS A 1 94 ? -43.255 4.482 -4.737 1.00 35.06 94 CYS A CA 1
ATOM 745 C C . CYS A 1 94 ? -43.161 3.728 -3.391 1.00 35.06 94 CYS A C 1
ATOM 747 O O . CYS A 1 94 ? -42.178 3.040 -3.122 1.00 35.06 94 CYS A O 1
ATOM 749 N N . GLU A 1 95 ? -44.177 3.906 -2.545 1.00 46.56 95 GLU A N 1
ATOM 750 C CA . GLU A 1 95 ? -44.327 3.330 -1.203 1.00 46.56 95 GLU A CA 1
ATOM 751 C C . GLU A 1 95 ? -44.808 1.867 -1.254 1.00 46.56 95 GLU A C 1
ATOM 753 O O . GLU A 1 95 ? -45.832 1.578 -1.867 1.00 46.56 95 GLU A O 1
ATOM 758 N N . GLU A 1 96 ? -44.142 0.970 -0.518 1.00 35.53 96 GLU A N 1
ATOM 759 C CA . GLU A 1 96 ? -44.748 -0.239 0.063 1.00 35.53 96 GLU A CA 1
ATOM 760 C C . GLU A 1 96 ? -44.185 -0.469 1.482 1.00 35.53 96 GLU A C 1
ATOM 762 O O . GLU A 1 96 ? -43.009 -0.178 1.732 1.00 35.53 96 GLU A O 1
ATOM 767 N N . PRO A 1 97 ? -44.986 -0.977 2.440 1.00 42.84 97 PRO A N 1
ATOM 768 C CA . PRO A 1 97 ? -44.557 -1.130 3.824 1.00 42.84 97 PRO A CA 1
ATOM 769 C C . PRO A 1 97 ? -43.791 -2.446 4.011 1.00 42.84 97 PRO A C 1
ATOM 771 O O . PRO A 1 97 ? -44.380 -3.525 4.072 1.00 42.84 97 PRO A O 1
ATOM 774 N N . ILE A 1 98 ? -42.469 -2.357 4.161 1.00 37.78 98 ILE A N 1
ATOM 775 C CA . ILE A 1 98 ? -41.619 -3.498 4.516 1.00 37.78 98 ILE A CA 1
ATOM 776 C C . ILE A 1 98 ? -41.258 -3.431 6.004 1.00 37.78 98 ILE A C 1
ATOM 778 O O . ILE A 1 98 ? -40.579 -2.522 6.470 1.00 37.78 98 ILE A O 1
ATOM 782 N N . SER A 1 99 ? -41.759 -4.437 6.722 1.00 36.22 99 SER A N 1
ATOM 783 C CA . SER A 1 99 ? -41.148 -5.155 7.847 1.00 36.22 99 SER A CA 1
ATOM 784 C C . SER A 1 99 ? -39.838 -4.589 8.419 1.00 36.22 99 SER A C 1
ATOM 786 O O . SER A 1 99 ? -38.796 -4.592 7.766 1.00 36.22 99 SER A O 1
ATOM 788 N N . MET A 1 100 ? -39.860 -4.254 9.710 1.00 43.50 100 MET A N 1
ATOM 789 C CA . MET A 1 100 ? -38.662 -4.023 10.518 1.00 43.50 100 MET A CA 1
ATOM 790 C C . MET A 1 100 ? -37.759 -5.271 10.561 1.00 43.50 100 MET A C 1
ATOM 792 O O . MET A 1 100 ? -38.085 -6.218 11.267 1.00 43.50 100 MET A O 1
ATOM 796 N N . SER A 1 101 ? -36.598 -5.256 9.895 1.00 44.22 101 SER A N 1
ATOM 797 C CA . SER A 1 101 ? -35.373 -5.920 10.387 1.00 44.22 101 SER A CA 1
ATOM 798 C C . SER A 1 101 ? -34.153 -5.609 9.512 1.00 44.22 101 SER A C 1
ATOM 800 O O . SER A 1 101 ? -34.240 -5.672 8.292 1.00 44.22 101 SER A O 1
ATOM 802 N N . SER A 1 102 ? -33.020 -5.373 10.179 1.00 40.09 102 SER A N 1
ATOM 803 C CA . SER A 1 102 ? -31.671 -5.051 9.682 1.00 40.09 102 SER A CA 1
ATOM 804 C C . SER A 1 102 ? -31.509 -3.672 9.047 1.00 40.09 102 SER A C 1
ATOM 806 O O . SER A 1 102 ? -31.687 -3.487 7.847 1.00 40.09 102 SER A O 1
ATOM 808 N N . GLU A 1 103 ? -31.096 -2.708 9.872 1.00 36.03 103 GLU A N 1
ATOM 809 C CA . GLU A 1 103 ? -30.434 -1.500 9.388 1.00 36.03 103 GLU A CA 1
ATOM 810 C C . GLU A 1 103 ? -29.322 -1.887 8.392 1.00 36.03 103 GLU A C 1
ATOM 812 O O . GLU A 1 103 ? -28.542 -2.806 8.680 1.00 36.03 103 GLU A O 1
ATOM 817 N N . PRO A 1 104 ? -29.211 -1.215 7.234 1.00 43.62 104 PRO A N 1
ATOM 818 C CA . PRO A 1 104 ? -28.092 -1.420 6.334 1.00 43.62 104 PRO A CA 1
ATOM 819 C C . PRO A 1 104 ? -26.843 -0.918 7.057 1.00 43.62 104 PRO A C 1
ATOM 821 O O . PRO A 1 104 ? -26.608 0.286 7.141 1.00 43.62 104 PRO A O 1
ATOM 824 N N . ARG A 1 105 ? -26.054 -1.838 7.632 1.00 48.78 105 ARG A N 1
ATOM 825 C CA . ARG A 1 105 ? -24.723 -1.516 8.157 1.00 48.78 105 ARG A CA 1
ATOM 826 C C . ARG A 1 105 ? -23.974 -0.798 7.043 1.00 48.78 105 ARG A C 1
ATOM 828 O O . ARG A 1 105 ? -23.748 -1.374 5.980 1.00 48.78 105 ARG A O 1
ATOM 835 N N . SER A 1 106 ? -23.688 0.478 7.277 1.00 50.22 106 SER A N 1
ATOM 836 C CA . SER A 1 106 ? -23.114 1.374 6.289 1.00 50.22 106 SER A CA 1
ATOM 837 C C . SER A 1 106 ? -21.842 0.771 5.697 1.00 50.22 106 SER A C 1
ATOM 839 O O . SER A 1 106 ? -20.986 0.230 6.393 1.00 50.22 106 SER A O 1
ATOM 841 N N . SER A 1 107 ? -21.773 0.863 4.376 1.00 61.00 107 SER A N 1
ATOM 842 C CA . SER A 1 107 ? -20.855 0.249 3.414 1.00 61.00 107 SER A CA 1
ATOM 843 C C . SER A 1 107 ? -19.394 0.713 3.498 1.00 61.00 107 SER A C 1
ATOM 845 O O . SER A 1 107 ? -18.688 0.716 2.492 1.00 61.00 107 SER A O 1
ATOM 847 N N . LEU A 1 108 ? -18.940 1.177 4.662 1.00 61.62 108 LEU A N 1
ATOM 848 C CA . LEU A 1 108 ? -17.592 1.703 4.823 1.00 61.62 108 LEU A CA 1
ATOM 849 C C . LEU A 1 108 ? -16.622 0.567 5.147 1.00 61.62 108 LEU A C 1
ATOM 851 O O . LEU A 1 108 ? -16.558 0.065 6.268 1.00 61.62 108 LEU A O 1
ATOM 855 N N . THR A 1 109 ? -15.866 0.158 4.134 1.00 82.56 109 THR A N 1
ATOM 856 C CA . THR A 1 109 ? -14.933 -0.967 4.218 1.00 82.56 109 THR A CA 1
ATOM 857 C C . THR A 1 109 ? -13.556 -0.512 4.710 1.00 82.56 109 THR A C 1
ATOM 859 O O . THR A 1 109 ? -12.898 -1.250 5.449 1.00 82.56 109 THR A O 1
ATOM 862 N N . ILE A 1 110 ? -13.113 0.694 4.327 1.00 90.38 110 ILE A N 1
ATOM 863 C CA . ILE A 1 110 ? -11.712 1.131 4.448 1.00 90.38 110 ILE A CA 1
ATOM 864 C C . ILE A 1 110 ? -11.569 2.532 5.065 1.00 90.38 110 ILE A C 1
ATOM 866 O O . ILE A 1 110 ? -12.255 3.471 4.674 1.00 90.38 110 ILE A O 1
ATOM 870 N N . LEU A 1 111 ? -10.628 2.702 5.991 1.00 91.50 111 LEU A N 1
ATOM 871 C CA . LEU A 1 111 ? -10.213 4.009 6.505 1.00 91.50 111 LEU A CA 1
ATOM 872 C C . LEU A 1 111 ? -8.813 4.359 5.988 1.00 91.50 111 LEU A C 1
ATOM 874 O O . LEU A 1 111 ? -7.861 3.629 6.237 1.00 91.50 111 LEU A O 1
ATOM 878 N N . PHE A 1 112 ? -8.669 5.497 5.317 1.00 90.44 112 PHE A N 1
ATOM 879 C CA . PHE A 1 112 ? -7.370 6.089 5.008 1.00 90.44 112 PHE A CA 1
ATOM 880 C C . PHE A 1 112 ? -6.944 7.009 6.147 1.00 90.44 112 PHE A C 1
ATOM 882 O O . PHE A 1 112 ? -7.657 7.954 6.491 1.00 90.44 112 PHE A O 1
ATOM 889 N N . LEU A 1 113 ? -5.777 6.739 6.718 1.00 88.44 113 LEU A N 1
ATOM 890 C CA . LEU A 1 113 ? -5.233 7.445 7.865 1.00 88.44 113 LEU A CA 1
ATOM 891 C C . LEU A 1 113 ? -3.915 8.116 7.487 1.00 88.44 113 LEU A C 1
ATOM 893 O O . LEU A 1 113 ? -2.940 7.432 7.193 1.00 88.44 113 LEU A O 1
ATOM 897 N N . GLY A 1 114 ? -3.897 9.451 7.458 1.00 78.38 114 GLY A N 1
ATOM 898 C CA . GLY A 1 114 ? -2.686 10.216 7.144 1.00 78.38 114 GLY A CA 1
ATOM 899 C C . GLY A 1 114 ? -2.147 9.991 5.727 1.00 78.38 114 GLY A C 1
ATOM 900 O O . GLY A 1 114 ? -1.023 10.373 5.437 1.00 78.38 114 GLY A O 1
ATOM 901 N N . VAL A 1 115 ? -2.933 9.366 4.846 1.00 66.31 115 VAL A N 1
ATOM 902 C CA . VAL A 1 115 ? -2.488 9.002 3.503 1.00 66.31 115 VAL A CA 1
ATOM 903 C C . VAL A 1 115 ? -2.363 10.248 2.632 1.00 66.31 115 VAL A C 1
ATOM 905 O O . VAL A 1 115 ? -3.236 11.119 2.617 1.00 66.31 115 VAL A O 1
ATOM 908 N N . SER A 1 116 ? -1.277 10.305 1.872 1.00 64.62 116 SER A N 1
ATOM 909 C CA . SER A 1 116 ? -1.024 11.342 0.884 1.00 64.62 116 SER A CA 1
ATOM 910 C C . SER A 1 116 ? -2.087 11.341 -0.224 1.00 64.62 116 SER A C 1
ATOM 912 O O . SER A 1 116 ? -2.551 10.298 -0.697 1.00 64.62 116 SER A O 1
ATOM 914 N N . SER A 1 117 ? -2.445 12.532 -0.705 1.00 68.12 117 SER A N 1
ATOM 915 C CA . SER A 1 117 ? -3.416 12.704 -1.797 1.00 68.12 117 SER A CA 1
ATOM 916 C C . SER A 1 117 ? -3.077 11.880 -3.046 1.00 68.12 117 SER A C 1
ATOM 918 O O . SER A 1 117 ? -3.981 11.385 -3.714 1.00 68.12 117 SER A O 1
ATOM 920 N N . TRP A 1 118 ? -1.787 11.665 -3.324 1.00 72.75 118 TRP A N 1
ATOM 921 C CA . TRP A 1 118 ? -1.337 10.906 -4.491 1.00 72.75 118 TRP A CA 1
ATOM 922 C C . TRP A 1 118 ? -1.786 9.439 -4.462 1.00 72.75 118 TRP A C 1
ATOM 924 O O . TRP A 1 118 ? -2.112 8.874 -5.507 1.00 72.75 118 TRP A O 1
ATOM 934 N N . TYR A 1 119 ? -1.843 8.814 -3.282 1.00 73.69 119 TYR A N 1
ATOM 935 C CA . TYR A 1 119 ? -2.243 7.413 -3.179 1.00 73.69 119 TYR A CA 1
ATOM 936 C C . TYR A 1 119 ? -3.745 7.262 -3.426 1.00 73.69 119 TYR A C 1
ATOM 938 O O . TYR A 1 119 ? -4.167 6.350 -4.133 1.00 73.69 119 TYR A O 1
ATOM 946 N N . LEU A 1 120 ? -4.554 8.202 -2.924 1.00 75.81 120 LEU A N 1
ATOM 947 C CA . LEU A 1 120 ? -5.990 8.262 -3.213 1.00 75.81 120 LEU A CA 1
ATOM 948 C C . LEU A 1 120 ? -6.262 8.455 -4.709 1.00 75.81 120 LEU A C 1
ATOM 950 O O . LEU A 1 120 ? -7.156 7.809 -5.255 1.00 75.81 120 LEU A O 1
ATOM 954 N N . ASP A 1 121 ? -5.472 9.297 -5.377 1.00 80.38 121 ASP A N 1
ATOM 955 C CA . ASP A 1 121 ? -5.577 9.499 -6.824 1.00 80.38 121 ASP A CA 1
ATOM 956 C C . ASP A 1 121 ? -5.232 8.216 -7.601 1.00 80.38 121 ASP A C 1
ATOM 958 O O . ASP A 1 121 ? -5.930 7.867 -8.556 1.00 80.38 121 ASP A O 1
ATOM 962 N N . SER A 1 122 ? -4.216 7.474 -7.146 1.00 77.06 122 SER A N 1
ATOM 963 C CA . SER A 1 122 ? -3.747 6.224 -7.770 1.00 77.06 122 SER A CA 1
ATOM 964 C C . SER A 1 122 ? -4.679 5.034 -7.512 1.00 77.06 122 SER A C 1
ATOM 966 O O . SER A 1 122 ? -4.789 4.126 -8.333 1.00 77.06 122 SER A O 1
ATOM 968 N N . CYS A 1 123 ? -5.390 5.032 -6.381 1.00 76.94 123 CYS A N 1
ATOM 969 C CA . CYS A 1 123 ? -6.351 3.981 -6.046 1.00 76.94 123 CYS A CA 1
ATOM 970 C C . CYS A 1 123 ? -7.739 4.178 -6.676 1.00 76.94 123 CYS A C 1
ATOM 972 O O . CYS A 1 123 ? -8.619 3.329 -6.513 1.00 76.94 123 CYS A O 1
ATOM 974 N N . GLY A 1 124 ? -7.919 5.266 -7.429 1.00 67.62 124 GLY A N 1
ATOM 975 C CA . GLY A 1 124 ? -9.025 5.448 -8.356 1.00 67.62 124 GLY A CA 1
ATOM 976 C C . GLY A 1 124 ? -10.419 5.520 -7.729 1.00 67.62 124 GLY A C 1
ATOM 977 O O . GLY A 1 124 ? -10.617 5.637 -6.520 1.00 67.62 124 GLY A O 1
ATOM 978 N N . ASP A 1 125 ? -11.420 5.486 -8.612 1.00 69.69 125 ASP A N 1
ATOM 979 C CA . ASP A 1 125 ? -12.842 5.563 -8.261 1.00 69.69 125 ASP A CA 1
ATOM 980 C C . ASP A 1 125 ? -13.329 4.340 -7.463 1.00 69.69 125 ASP A C 1
ATOM 982 O O . ASP A 1 125 ? -14.326 4.452 -6.749 1.00 69.69 125 ASP A O 1
ATOM 986 N N . THR A 1 126 ? -12.608 3.209 -7.518 1.00 75.81 126 THR A N 1
ATOM 987 C CA . THR A 1 126 ? -12.966 1.969 -6.814 1.00 75.81 126 THR A CA 1
ATOM 988 C C . THR A 1 126 ? -13.040 2.177 -5.301 1.00 75.81 126 THR A C 1
ATOM 990 O O . THR A 1 126 ? -13.991 1.729 -4.667 1.00 75.81 126 THR A O 1
ATOM 993 N N . LEU A 1 127 ? -12.083 2.903 -4.711 1.00 79.00 127 LEU A N 1
ATOM 994 C CA . LEU A 1 127 ? -12.048 3.110 -3.259 1.00 79.00 127 LEU A CA 1
ATOM 995 C C . LEU A 1 127 ? -12.909 4.286 -2.773 1.00 79.00 127 LEU A C 1
ATOM 997 O O . LEU A 1 127 ? -13.257 4.331 -1.593 1.00 79.00 127 LEU A O 1
ATOM 1001 N N . LYS A 1 128 ? -13.303 5.227 -3.643 1.00 75.62 128 LYS A N 1
ATOM 1002 C CA . LYS A 1 128 ? -13.987 6.470 -3.223 1.00 75.62 128 LYS A CA 1
ATOM 1003 C C . LYS A 1 128 ? -15.350 6.247 -2.568 1.00 75.62 128 LYS A C 1
ATOM 1005 O O . LYS A 1 128 ? -15.739 7.038 -1.717 1.00 75.62 128 LYS A O 1
ATOM 1010 N N . ASN A 1 129 ? -16.063 5.190 -2.949 1.00 72.19 129 ASN A N 1
ATOM 1011 C CA . ASN A 1 129 ? -17.404 4.913 -2.422 1.00 72.19 129 ASN A CA 1
ATOM 1012 C C . ASN A 1 129 ? -17.394 4.064 -1.140 1.00 72.19 129 ASN A C 1
ATOM 1014 O O . ASN A 1 129 ? -18.415 3.975 -0.464 1.00 72.19 129 ASN A O 1
ATOM 1018 N N . GLU A 1 130 ? -16.258 3.452 -0.798 1.00 77.00 130 GLU A N 1
ATOM 1019 C CA . GLU A 1 130 ? -16.135 2.512 0.327 1.00 77.00 130 GLU A CA 1
ATOM 1020 C C . GLU A 1 130 ? -15.168 2.994 1.409 1.00 77.00 130 GLU A C 1
ATOM 1022 O O . GLU A 1 130 ? -14.733 2.208 2.259 1.00 77.00 130 GLU A O 1
ATOM 1027 N N . SER A 1 131 ? -14.807 4.278 1.375 1.00 84.94 131 SER A N 1
ATOM 1028 C CA . SER A 1 131 ? -13.763 4.798 2.239 1.00 84.94 131 SER A CA 1
ATOM 1029 C C . SER A 1 131 ? -14.115 6.059 3.004 1.00 84.94 131 SER A C 1
ATOM 1031 O O . SER A 1 131 ? -14.923 6.886 2.586 1.00 84.94 131 SER A O 1
ATOM 1033 N N . ALA A 1 132 ? -13.465 6.193 4.156 1.00 87.94 132 ALA A N 1
ATOM 1034 C CA . ALA A 1 132 ? -13.323 7.453 4.863 1.00 87.94 132 ALA A CA 1
ATOM 1035 C C . ALA A 1 132 ? -11.856 7.879 4.840 1.00 87.94 132 ALA A C 1
ATOM 1037 O O . ALA A 1 132 ? -10.960 7.038 4.792 1.00 87.94 132 ALA A O 1
ATOM 1038 N N . VAL A 1 133 ? -11.615 9.184 4.904 1.00 87.81 133 VAL A N 1
ATOM 1039 C CA . VAL A 1 133 ? -10.270 9.757 4.966 1.00 87.81 133 VAL A CA 1
ATOM 1040 C C . VAL A 1 133 ? -10.177 10.596 6.231 1.00 87.81 133 VAL A C 1
ATOM 1042 O O . VAL A 1 133 ? -11.036 11.442 6.466 1.00 87.81 133 VAL A O 1
ATOM 1045 N N . ILE A 1 134 ? -9.145 10.353 7.033 1.00 87.38 134 ILE A N 1
ATOM 1046 C CA . ILE A 1 134 ? -8.698 11.271 8.079 1.00 87.38 134 ILE A CA 1
ATOM 1047 C C . ILE A 1 134 ? -7.347 11.814 7.627 1.00 87.38 134 ILE A C 1
ATOM 1049 O O . ILE A 1 134 ? -6.362 11.077 7.528 1.00 87.38 134 ILE A O 1
ATOM 1053 N N . THR A 1 135 ? -7.321 13.106 7.321 1.00 86.44 135 THR A N 1
ATOM 1054 C CA . THR A 1 135 ? -6.122 13.791 6.836 1.00 86.44 135 THR A CA 1
ATOM 1055 C C . THR A 1 135 ? -5.102 14.005 7.951 1.00 86.44 135 THR A C 1
ATOM 1057 O O . THR A 1 135 ? -5.446 14.058 9.131 1.00 86.44 135 THR A O 1
ATOM 1060 N N . GLU A 1 136 ? -3.836 14.198 7.581 1.00 83.50 136 GLU A N 1
ATOM 1061 C CA . GLU A 1 136 ? -2.775 14.582 8.519 1.00 83.50 136 GLU A CA 1
ATOM 1062 C C . GLU A 1 136 ? -3.139 15.846 9.318 1.00 83.50 136 GLU A C 1
ATOM 1064 O O . GLU A 1 136 ? -2.979 15.892 10.535 1.00 83.50 136 GLU A O 1
ATOM 1069 N N . GLN A 1 137 ? -3.728 16.849 8.659 1.00 84.75 137 GLN A N 1
ATOM 1070 C CA . GLN A 1 137 ? -4.159 18.082 9.317 1.00 84.75 137 GLN A CA 1
ATOM 1071 C C . GLN A 1 137 ? -5.245 17.830 10.375 1.00 84.75 137 GLN A C 1
ATOM 1073 O O . GLN A 1 137 ? -5.207 18.437 11.443 1.00 84.75 137 GLN A O 1
ATOM 1078 N N . GLU A 1 138 ? -6.196 16.930 10.112 1.00 85.06 138 GLU A N 1
ATOM 1079 C CA . GLU A 1 138 ? -7.205 16.537 11.104 1.00 85.06 138 GLU A CA 1
ATOM 1080 C C . GLU A 1 138 ? -6.590 15.764 12.276 1.00 85.06 138 GLU A C 1
ATOM 1082 O O . GLU A 1 138 ? -7.003 15.968 13.418 1.00 85.06 138 GLU A O 1
ATOM 1087 N N . LEU A 1 139 ? -5.586 14.919 12.017 1.00 82.62 139 LEU A N 1
ATOM 1088 C CA . LEU A 1 139 ? -4.843 14.202 13.062 1.00 82.62 139 LEU A CA 1
ATOM 1089 C C . LEU A 1 139 ? -4.090 15.164 13.984 1.00 82.62 139 LEU A C 1
ATOM 1091 O O . LEU A 1 139 ? -4.055 14.957 15.196 1.00 82.62 139 LEU A O 1
ATOM 1095 N N . LEU A 1 140 ? -3.527 16.233 13.421 1.00 82.88 140 LEU A N 1
ATOM 1096 C CA . LEU A 1 140 ? -2.825 17.276 14.170 1.00 82.88 140 LEU A CA 1
ATOM 1097 C C . LEU A 1 140 ? -3.774 18.146 15.013 1.00 82.88 140 LEU A C 1
ATOM 1099 O O . LEU A 1 140 ? -3.354 18.698 16.028 1.00 82.88 140 LEU A O 1
ATOM 1103 N N . GLN A 1 141 ? -5.044 18.274 14.613 1.00 84.25 141 GLN A N 1
ATOM 1104 C CA . GLN A 1 141 ? -6.039 19.110 15.298 1.00 84.25 141 GLN A CA 1
ATOM 1105 C C . GLN A 1 141 ? -6.733 18.421 16.481 1.00 84.25 141 GLN A C 1
ATOM 1107 O O . GLN A 1 141 ? -7.177 19.115 17.395 1.00 84.25 141 GLN A O 1
ATOM 1112 N N . ASP A 1 142 ? -6.829 17.088 16.486 1.00 72.81 142 ASP A N 1
ATOM 1113 C CA . ASP A 1 142 ? -7.448 16.317 17.573 1.00 72.81 142 ASP A CA 1
ATOM 1114 C C . ASP A 1 142 ? -6.457 15.320 18.208 1.00 72.81 142 ASP A C 1
ATOM 1116 O O . ASP A 1 142 ? -6.449 14.124 17.891 1.00 72.81 142 ASP A O 1
ATOM 1120 N N . PRO A 1 143 ? -5.634 15.783 19.165 1.00 58.25 143 PRO A N 1
ATOM 1121 C CA . PRO A 1 143 ? -4.628 14.953 19.817 1.00 58.25 143 PRO A CA 1
ATOM 1122 C C . PRO A 1 143 ? -5.222 13.955 20.820 1.00 58.25 143 PRO A C 1
ATOM 1124 O O . PRO A 1 143 ? -4.464 13.173 21.401 1.00 58.25 143 PRO A O 1
ATOM 1127 N N . THR A 1 144 ? -6.543 13.973 21.067 1.00 62.94 144 THR A N 1
ATOM 1128 C CA . THR A 1 144 ? -7.180 13.096 22.065 1.00 62.94 144 THR A CA 1
ATOM 1129 C C . THR A 1 144 ? -7.383 11.673 21.572 1.00 62.94 144 THR A C 1
ATOM 1131 O O . THR A 1 144 ? -7.608 10.784 22.391 1.00 62.94 144 THR A O 1
ATOM 1134 N N . LYS A 1 145 ? -7.236 11.419 20.262 1.00 66.06 145 LYS A N 1
ATOM 1135 C CA . LYS A 1 145 ? -7.122 10.069 19.667 1.00 66.06 145 LYS A CA 1
ATOM 1136 C C . LYS A 1 145 ? -8.393 9.215 19.757 1.00 66.06 145 LYS A C 1
ATOM 1138 O O . LYS A 1 145 ? -8.503 8.223 19.040 1.00 66.06 145 LYS A O 1
ATOM 1143 N N . ALA A 1 146 ? -9.381 9.624 20.555 1.00 65.56 146 ALA A N 1
ATOM 1144 C CA . ALA A 1 146 ? -10.662 8.945 20.720 1.00 65.56 146 ALA A CA 1
ATOM 1145 C C . ALA A 1 146 ? -11.425 8.855 19.394 1.00 65.56 146 ALA A C 1
ATOM 1147 O O . ALA A 1 146 ? -12.011 7.820 19.087 1.00 65.56 146 ALA A O 1
ATOM 1148 N N . LYS A 1 147 ? -11.362 9.904 18.563 1.00 69.69 147 LYS A N 1
ATOM 1149 C CA . LYS A 1 147 ? -11.958 9.886 17.224 1.00 69.69 147 LYS A CA 1
ATOM 1150 C C . LYS A 1 147 ? -11.334 8.799 16.347 1.00 69.69 147 LYS A C 1
ATOM 1152 O O . LYS A 1 147 ? -12.076 8.068 15.711 1.00 69.69 147 LYS A O 1
ATOM 1157 N N . ILE A 1 148 ? -10.010 8.638 16.349 1.00 73.12 148 ILE A N 1
ATOM 1158 C CA . ILE A 1 148 ? -9.318 7.642 15.513 1.00 73.12 148 ILE A CA 1
ATOM 1159 C C . ILE A 1 148 ? -9.719 6.223 15.925 1.00 73.12 148 ILE A C 1
ATOM 1161 O O . ILE A 1 148 ? -10.110 5.440 15.066 1.00 73.12 148 ILE A O 1
ATOM 1165 N N . VAL A 1 149 ? -9.681 5.918 17.225 1.00 74.88 149 VAL A N 1
ATOM 1166 C CA . VAL A 1 149 ? -10.040 4.592 17.759 1.00 74.88 149 VAL A CA 1
ATOM 1167 C C . VAL A 1 149 ? -11.517 4.273 17.507 1.00 74.88 149 VAL A C 1
ATOM 1169 O O . VAL A 1 149 ? -11.846 3.214 16.980 1.00 74.88 149 VAL A O 1
ATOM 1172 N N . ASN A 1 150 ? -12.421 5.207 17.812 1.00 78.38 150 ASN A N 1
ATOM 1173 C CA . ASN A 1 150 ? -13.860 4.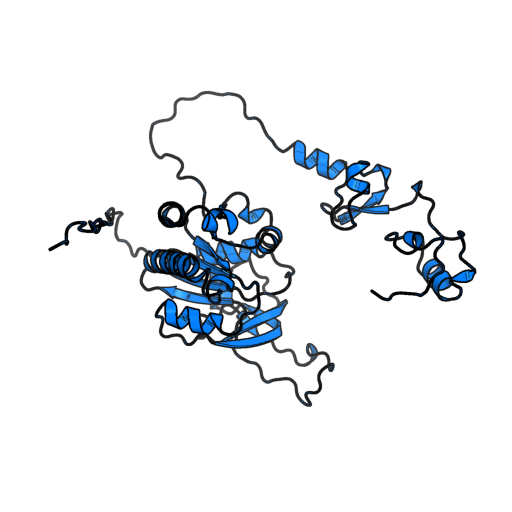999 17.620 1.00 78.38 150 ASN A CA 1
ATOM 1174 C C . ASN A 1 150 ? -14.247 4.896 16.141 1.00 78.38 150 ASN A C 1
ATOM 1176 O O . ASN A 1 150 ? -15.237 4.248 15.792 1.00 78.38 150 ASN A O 1
ATOM 1180 N N . VAL A 1 151 ? -13.513 5.589 15.267 1.00 77.31 151 VAL A N 1
ATOM 1181 C CA . VAL A 1 151 ? -13.738 5.533 13.826 1.00 77.31 151 VAL A CA 1
ATOM 1182 C C . VAL A 1 151 ? -13.178 4.226 13.281 1.00 77.31 151 VAL A C 1
ATOM 1184 O O . VAL A 1 151 ? -13.938 3.521 12.632 1.00 77.31 151 VAL A O 1
ATOM 1187 N N . SER A 1 152 ? -11.933 3.843 13.591 1.00 79.31 152 SER A N 1
ATOM 1188 C CA . SER A 1 152 ? -11.277 2.654 13.022 1.00 79.31 152 SER A CA 1
ATOM 1189 C C . SER A 1 152 ? -12.030 1.350 13.293 1.00 79.31 152 SER A C 1
ATOM 1191 O O . SER A 1 152 ? -12.108 0.506 12.404 1.00 79.31 152 SER A O 1
ATOM 1193 N N . GLN A 1 153 ? -12.684 1.222 14.453 1.00 80.88 153 GLN A N 1
ATOM 1194 C CA . GLN A 1 153 ? -13.523 0.064 14.799 1.00 80.88 153 GLN A CA 1
ATOM 1195 C C . GLN A 1 153 ? -14.702 -0.172 13.841 1.00 80.88 153 GLN A C 1
ATOM 1197 O O . GLN A 1 153 ? -15.254 -1.270 13.797 1.00 80.88 153 GLN A O 1
ATOM 1202 N N . LYS A 1 154 ? -15.113 0.845 13.075 1.00 87.44 154 LYS A N 1
ATOM 1203 C CA . LYS A 1 154 ? -16.211 0.739 12.104 1.00 87.44 154 LYS A CA 1
ATOM 1204 C C . LYS A 1 154 ? -15.757 0.212 10.742 1.00 87.44 154 LYS A C 1
ATOM 1206 O O . LYS A 1 154 ? -16.613 -0.079 9.913 1.00 87.44 154 LYS A O 1
ATOM 1211 N N . PHE A 1 155 ? -14.449 0.097 10.508 1.00 89.94 155 PHE A N 1
ATOM 1212 C CA . PHE A 1 155 ? -13.876 -0.279 9.216 1.00 89.94 155 PHE A CA 1
ATOM 1213 C C . PHE A 1 155 ? -13.257 -1.671 9.281 1.00 89.94 155 PHE A C 1
ATOM 1215 O O . PHE A 1 155 ? -12.790 -2.125 10.323 1.00 89.94 155 PHE A O 1
ATOM 1222 N N . ARG A 1 156 ? -13.224 -2.355 8.135 1.00 90.50 156 ARG A N 1
ATOM 1223 C CA . ARG A 1 156 ? -12.562 -3.662 8.013 1.00 90.50 156 ARG A CA 1
ATOM 1224 C C . ARG A 1 156 ? -11.056 -3.537 7.861 1.00 90.50 156 ARG A C 1
ATOM 1226 O O . ARG A 1 156 ? -10.323 -4.429 8.286 1.00 90.50 156 ARG A O 1
ATOM 1233 N N . GLY A 1 157 ? -10.600 -2.447 7.249 1.00 93.25 157 GLY A N 1
ATOM 1234 C CA . GLY A 1 157 ? -9.184 -2.175 7.072 1.00 93.25 157 GLY A CA 1
ATOM 1235 C C . GLY A 1 157 ? -8.820 -0.711 7.234 1.00 93.25 157 GLY A C 1
ATOM 1236 O O . GLY A 1 157 ? -9.628 0.175 6.956 1.00 93.25 157 GLY A O 1
ATOM 1237 N N . VAL A 1 158 ? -7.585 -0.473 7.658 1.00 93.88 158 VAL A N 1
ATOM 1238 C CA . VAL A 1 158 ? -6.940 0.838 7.633 1.00 93.88 158 VAL A CA 1
ATOM 1239 C C . VAL A 1 158 ? -5.792 0.809 6.640 1.00 93.88 158 VAL A C 1
ATOM 1241 O O . VAL A 1 158 ? -5.014 -0.144 6.595 1.00 93.88 158 VAL A O 1
ATOM 1244 N N . ILE A 1 159 ? -5.682 1.877 5.861 1.00 93.31 159 ILE A N 1
ATOM 1245 C CA . ILE A 1 159 ? -4.540 2.159 5.004 1.00 93.31 159 ILE A CA 1
ATOM 1246 C C . ILE A 1 159 ? -3.822 3.368 5.588 1.00 93.31 159 ILE A C 1
ATOM 1248 O O . ILE A 1 159 ? -4.449 4.388 5.868 1.00 93.31 159 ILE A O 1
ATOM 1252 N N . THR A 1 160 ? -2.515 3.250 5.755 1.00 93.44 160 THR A N 1
ATOM 1253 C CA . THR A 1 160 ? -1.625 4.312 6.223 1.00 93.44 160 THR A CA 1
ATOM 1254 C C . THR A 1 160 ? -0.361 4.323 5.373 1.00 93.44 160 THR A C 1
ATOM 1256 O O . THR A 1 160 ? -0.170 3.463 4.511 1.00 93.44 160 THR A O 1
ATOM 1259 N N . THR A 1 161 ? 0.518 5.274 5.637 1.00 91.94 161 THR A N 1
ATOM 1260 C CA . THR A 1 161 ? 1.804 5.440 4.962 1.00 91.94 161 THR A CA 1
ATOM 1261 C C . THR A 1 161 ? 2.982 5.099 5.882 1.00 91.94 161 THR A C 1
ATOM 1263 O O . THR A 1 161 ? 2.811 4.970 7.099 1.00 91.94 161 THR A O 1
ATOM 1266 N N . ASP A 1 162 ? 4.153 4.837 5.294 1.00 90.88 162 ASP A N 1
ATOM 1267 C CA . ASP A 1 162 ? 5.362 4.403 6.011 1.00 90.88 162 ASP A CA 1
ATOM 1268 C C . ASP A 1 162 ? 6.093 5.533 6.761 1.00 90.88 162 ASP A C 1
ATOM 1270 O O . ASP A 1 162 ? 6.856 5.261 7.686 1.00 90.88 162 ASP A O 1
ATOM 1274 N N . ASP A 1 163 ? 5.794 6.786 6.434 1.00 89.00 163 ASP A N 1
ATOM 1275 C CA . ASP A 1 163 ? 6.260 7.996 7.123 1.00 89.00 163 ASP A CA 1
ATOM 1276 C C . ASP A 1 163 ? 5.925 8.025 8.622 1.00 89.00 163 ASP A C 1
ATOM 1278 O O . ASP A 1 163 ? 6.758 8.442 9.421 1.00 89.00 163 ASP A O 1
ATOM 1282 N N . TRP A 1 164 ? 4.772 7.497 9.043 1.00 89.62 164 TRP A N 1
ATOM 1283 C CA . TRP A 1 164 ? 4.384 7.437 10.460 1.00 89.62 164 TRP A CA 1
ATOM 1284 C C . TRP A 1 164 ? 5.316 6.596 11.340 1.00 89.62 164 TRP A C 1
ATOM 1286 O O . TRP A 1 164 ? 5.227 6.670 12.566 1.00 89.62 164 TRP A O 1
ATOM 1296 N N . PHE A 1 165 ? 6.186 5.786 10.740 1.00 89.94 165 PHE A N 1
ATOM 1297 C CA . PHE A 1 165 ? 7.129 4.927 11.454 1.00 89.94 165 PHE A CA 1
ATOM 1298 C C . PHE A 1 165 ? 8.509 5.575 11.621 1.00 89.94 165 PHE A C 1
ATOM 1300 O O . PHE A 1 165 ? 9.297 5.107 12.441 1.00 89.94 165 PHE A O 1
ATOM 1307 N N . ASP A 1 166 ? 8.772 6.678 10.917 1.00 87.81 166 ASP A N 1
ATOM 1308 C CA . ASP A 1 166 ? 10.036 7.415 10.960 1.00 87.81 166 ASP A CA 1
ATOM 1309 C C . ASP A 1 166 ? 9.778 8.927 10.961 1.00 87.81 166 ASP A C 1
ATOM 1311 O O . ASP A 1 166 ? 10.100 9.648 10.018 1.00 87.81 166 ASP A O 1
ATOM 1315 N N . VAL A 1 167 ? 9.127 9.400 12.027 1.00 86.31 167 VAL A N 1
ATOM 1316 C CA . VAL A 1 167 ? 8.785 10.816 12.193 1.00 86.31 167 VAL A CA 1
ATOM 1317 C C . VAL A 1 167 ? 9.769 11.550 13.099 1.00 86.31 167 VAL A C 1
ATOM 1319 O O . VAL A 1 167 ? 10.360 10.975 14.016 1.00 86.31 167 VAL A O 1
ATOM 1322 N N . ASP A 1 168 ? 9.865 12.866 12.911 1.00 87.81 168 ASP A N 1
ATOM 1323 C CA . ASP A 1 168 ? 10.573 13.740 13.840 1.00 87.81 168 ASP A CA 1
ATOM 1324 C C . ASP A 1 168 ? 9.973 13.683 15.255 1.00 87.81 168 ASP A C 1
ATOM 1326 O O . ASP A 1 168 ? 8.779 13.437 15.467 1.00 87.81 168 ASP A O 1
ATOM 1330 N N . ARG A 1 169 ? 10.810 13.993 16.256 1.00 87.44 169 ARG A N 1
ATOM 1331 C CA . ARG A 1 169 ? 10.451 13.941 17.686 1.00 87.44 169 ARG A CA 1
ATOM 1332 C C . ARG A 1 169 ? 9.170 14.715 18.020 1.00 87.44 169 ARG A C 1
ATOM 1334 O O . ARG A 1 169 ? 8.468 14.335 18.957 1.00 87.44 169 ARG A O 1
ATOM 1341 N N . GLU A 1 170 ? 8.876 15.787 17.287 1.00 87.75 170 GLU A N 1
ATOM 1342 C CA . GLU A 1 170 ? 7.672 16.600 17.484 1.00 87.75 170 GLU A CA 1
ATOM 1343 C C . GLU A 1 170 ? 6.371 15.864 17.116 1.00 87.75 170 GLU A C 1
ATOM 1345 O O . GLU A 1 170 ? 5.364 16.036 17.803 1.00 87.75 170 GLU A O 1
ATOM 1350 N N . TYR A 1 171 ? 6.401 14.971 16.122 1.00 86.50 171 TYR A N 1
ATOM 1351 C CA . TYR A 1 171 ? 5.240 14.187 15.680 1.00 86.50 171 TYR A CA 1
ATOM 1352 C C . TYR A 1 171 ? 5.151 12.808 16.346 1.00 86.50 171 TYR A C 1
ATOM 1354 O O . TYR A 1 171 ? 4.113 12.143 16.259 1.00 86.50 171 TYR A O 1
ATOM 1362 N N . GLN A 1 172 ? 6.191 12.386 17.075 1.00 88.25 172 GLN A N 1
ATOM 1363 C CA . GLN A 1 172 ? 6.241 11.091 17.763 1.00 88.25 172 GLN A CA 1
ATOM 1364 C C . GLN A 1 172 ? 4.990 10.778 18.616 1.00 88.25 172 GLN A C 1
ATOM 1366 O O . GLN A 1 172 ? 4.524 9.636 18.584 1.00 88.25 172 GLN A O 1
ATOM 1371 N N . PRO A 1 173 ? 4.382 11.724 19.369 1.00 86.81 173 PRO A N 1
ATOM 1372 C CA . PRO A 1 173 ? 3.178 11.430 20.154 1.00 86.81 173 PRO A CA 1
ATOM 1373 C C . PRO A 1 173 ? 1.954 11.030 19.316 1.00 86.81 173 PRO A C 1
ATOM 1375 O O . PRO A 1 173 ? 1.107 10.264 19.799 1.00 86.81 173 PRO A O 1
ATOM 1378 N N . ILE A 1 174 ? 1.852 11.556 18.092 1.00 84.94 174 ILE A N 1
ATOM 1379 C CA . ILE A 1 174 ? 0.775 11.270 17.136 1.00 84.94 174 ILE A CA 1
ATOM 1380 C C . ILE A 1 174 ? 1.069 9.948 16.435 1.00 84.94 174 ILE A C 1
ATOM 1382 O O . ILE A 1 174 ? 0.229 9.049 16.492 1.00 84.94 174 ILE A O 1
ATOM 1386 N N . ALA A 1 175 ? 2.286 9.781 15.907 1.00 88.88 175 ALA A N 1
ATOM 1387 C CA . ALA A 1 175 ? 2.759 8.526 15.323 1.00 88.88 175 ALA A CA 1
ATOM 1388 C C . ALA A 1 175 ? 2.549 7.337 16.271 1.00 88.88 175 ALA A C 1
ATOM 1390 O O . ALA A 1 175 ? 1.901 6.358 15.911 1.00 88.88 175 ALA A O 1
ATOM 1391 N N . ASN A 1 176 ? 2.959 7.460 17.538 1.00 88.19 176 ASN A N 1
ATOM 1392 C CA . ASN A 1 176 ? 2.751 6.420 18.550 1.00 88.19 176 ASN A CA 1
ATOM 1393 C C . ASN A 1 176 ? 1.268 6.076 18.757 1.00 88.19 176 ASN A C 1
ATOM 1395 O O . ASN A 1 176 ? 0.934 4.940 19.089 1.00 88.19 176 ASN A O 1
ATOM 1399 N N . SER A 1 177 ? 0.366 7.045 18.591 1.00 84.94 177 SER A N 1
ATOM 1400 C CA . SER A 1 177 ? -1.069 6.785 18.692 1.00 84.94 177 SER A CA 1
ATOM 1401 C C . SER A 1 177 ? -1.634 6.060 17.490 1.00 84.94 177 SER A C 1
ATOM 1403 O O . SER A 1 177 ? -2.491 5.189 17.647 1.00 84.94 177 SER A O 1
ATOM 1405 N N . ILE A 1 178 ? -1.196 6.465 16.303 1.00 88.31 178 ILE A N 1
ATOM 1406 C CA . ILE A 1 178 ? -1.580 5.834 15.051 1.00 88.31 178 ILE A CA 1
ATOM 1407 C C . ILE A 1 178 ? -1.106 4.389 15.099 1.00 88.31 178 ILE A C 1
ATOM 1409 O O . ILE A 1 178 ? -1.934 3.489 15.047 1.00 88.31 178 ILE A O 1
ATOM 1413 N N . ILE A 1 179 ? 0.181 4.165 15.368 1.00 91.50 179 ILE A N 1
ATOM 1414 C CA . ILE A 1 179 ? 0.778 2.833 15.503 1.00 91.50 179 ILE A CA 1
ATOM 1415 C C . ILE A 1 179 ? 0.019 1.986 16.530 1.00 91.50 179 ILE A C 1
ATOM 1417 O O . ILE A 1 179 ? -0.312 0.841 16.234 1.00 91.50 179 ILE A O 1
ATOM 1421 N N . ARG A 1 180 ? -0.327 2.536 17.704 1.00 89.62 180 ARG A N 1
ATOM 1422 C CA . ARG A 1 180 ? -1.152 1.817 18.690 1.00 89.62 180 ARG A CA 1
ATOM 1423 C C . ARG A 1 180 ? -2.512 1.414 18.118 1.00 89.62 180 ARG A C 1
ATOM 1425 O O . ARG A 1 180 ? -2.875 0.253 18.215 1.00 89.62 180 ARG A O 1
ATOM 1432 N N . THR A 1 181 ? -3.216 2.336 17.464 1.00 88.94 181 THR A N 1
ATOM 1433 C CA . THR A 1 181 ? -4.516 2.044 16.831 1.00 88.94 181 THR A CA 1
ATOM 1434 C C . THR A 1 181 ? -4.384 0.942 15.777 1.00 88.94 181 THR A C 1
ATOM 1436 O O . THR A 1 181 ? -5.218 0.043 15.713 1.00 88.94 181 THR A O 1
ATOM 1439 N N . LEU A 1 182 ? -3.328 0.984 14.959 1.00 92.81 182 LEU A N 1
ATOM 1440 C CA . LEU A 1 182 ? -3.061 -0.037 13.947 1.00 92.81 182 LEU A CA 1
ATOM 1441 C C . LEU A 1 182 ? -2.780 -1.403 14.594 1.00 92.81 182 LEU A C 1
ATOM 1443 O O . LEU A 1 182 ? -3.309 -2.411 14.128 1.00 92.81 182 LEU A O 1
ATOM 1447 N N . LYS A 1 183 ? -2.003 -1.443 15.687 1.00 93.06 183 LYS A N 1
ATOM 1448 C CA . LYS A 1 183 ? -1.759 -2.666 16.472 1.00 93.06 183 LYS A CA 1
ATOM 1449 C C . LYS A 1 183 ? -3.048 -3.227 17.064 1.00 93.06 183 LYS A C 1
ATOM 1451 O O . LYS A 1 183 ? -3.271 -4.433 16.965 1.00 93.06 183 LYS A O 1
ATOM 1456 N N . ASP A 1 184 ? -3.890 -2.373 17.639 1.00 90.50 184 ASP A N 1
ATOM 1457 C CA . ASP A 1 184 ? -5.167 -2.773 18.234 1.00 90.50 184 ASP A CA 1
ATOM 1458 C C . ASP A 1 184 ? -6.098 -3.347 17.160 1.00 90.50 184 ASP A C 1
ATOM 1460 O O . ASP A 1 184 ? -6.676 -4.417 17.339 1.00 90.50 184 ASP A O 1
ATOM 1464 N N . MET A 1 185 ? -6.180 -2.692 15.997 1.00 91.38 185 MET A N 1
ATOM 1465 C CA . MET A 1 185 ? -6.986 -3.157 14.869 1.00 91.38 185 MET A CA 1
ATOM 1466 C C . MET A 1 185 ? -6.494 -4.498 14.317 1.00 91.38 185 MET A C 1
ATOM 1468 O O . MET A 1 185 ? -7.294 -5.411 14.120 1.00 91.38 185 MET A O 1
ATOM 1472 N N . TYR A 1 186 ? -5.187 -4.633 14.094 1.00 93.38 186 TYR A N 1
ATOM 1473 C CA . TYR A 1 186 ? -4.572 -5.883 13.656 1.00 93.38 186 TYR A CA 1
ATOM 1474 C C . TYR A 1 186 ? -4.832 -7.019 14.658 1.00 93.38 186 TYR A C 1
ATOM 1476 O O . TYR A 1 186 ? -5.270 -8.107 14.278 1.00 93.38 186 TYR A O 1
ATOM 1484 N N . SER A 1 187 ? -4.648 -6.744 15.952 1.00 91.44 187 SER A N 1
ATOM 1485 C CA . SER A 1 187 ? -4.910 -7.697 17.036 1.00 91.44 187 SER A CA 1
ATOM 1486 C C . SER A 1 187 ? -6.387 -8.083 17.128 1.00 91.44 187 SER A C 1
ATOM 1488 O O . SER A 1 187 ? -6.697 -9.226 17.452 1.00 91.44 187 SER A O 1
ATOM 1490 N N . ALA A 1 188 ? -7.302 -7.171 16.796 1.00 90.62 188 ALA A N 1
ATOM 1491 C CA . ALA A 1 188 ? -8.743 -7.415 16.764 1.00 90.62 188 ALA A CA 1
ATOM 1492 C C . ALA A 1 188 ? -9.231 -8.146 15.494 1.00 90.62 188 ALA A C 1
ATOM 1494 O O . ALA A 1 188 ? -10.431 -8.374 15.347 1.00 90.62 188 ALA A O 1
ATOM 1495 N N . GLY A 1 189 ? -8.335 -8.515 14.573 1.00 92.12 189 GLY A N 1
ATOM 1496 C CA . GLY A 1 189 ? -8.690 -9.223 13.339 1.00 92.12 189 GLY A CA 1
ATOM 1497 C C . GLY A 1 189 ? -8.900 -8.325 12.112 1.00 92.12 189 GLY A C 1
ATOM 1498 O O . GLY A 1 189 ? -9.255 -8.818 11.041 1.00 92.12 189 GLY A O 1
ATOM 1499 N N . GLY A 1 190 ? -8.677 -7.016 12.237 1.00 93.19 190 GLY A N 1
ATOM 1500 C CA . GLY A 1 190 ? -8.740 -6.068 11.126 1.00 93.19 190 GLY A CA 1
ATOM 1501 C C . GLY A 1 190 ? -7.520 -6.141 10.203 1.00 93.19 190 GLY A C 1
ATOM 1502 O O . GLY A 1 190 ? -6.500 -6.758 10.524 1.00 93.19 190 GLY A O 1
ATOM 1503 N N . SER A 1 191 ? -7.628 -5.499 9.039 1.00 95.00 191 SER A N 1
ATOM 1504 C CA . SER A 1 191 ? -6.511 -5.381 8.098 1.00 95.00 191 SER A CA 1
ATOM 1505 C C . SER A 1 191 ? -5.804 -4.038 8.238 1.00 95.00 191 SER A C 1
ATOM 1507 O O . SER A 1 191 ? -6.438 -2.990 8.252 1.00 95.00 191 SER A O 1
ATOM 1509 N N . VAL A 1 192 ? -4.480 -4.048 8.237 1.00 95.50 192 VAL A N 1
ATOM 1510 C CA . VAL A 1 192 ? -3.638 -2.857 8.161 1.00 95.50 192 VAL A CA 1
ATOM 1511 C C . VAL A 1 192 ? -2.803 -2.946 6.89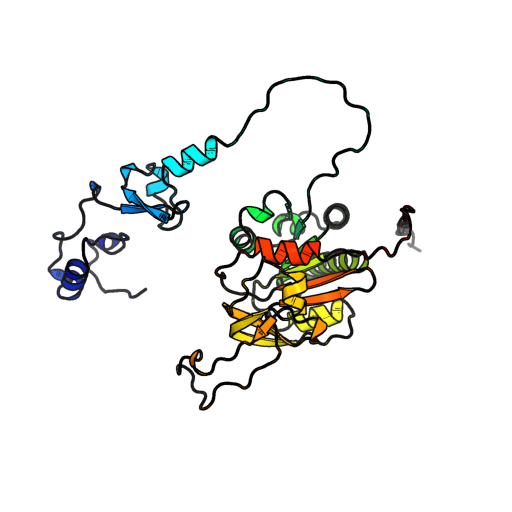2 1.00 95.50 192 VAL A C 1
ATOM 1513 O O . VAL A 1 192 ? -2.110 -3.936 6.670 1.00 95.50 192 VAL A O 1
ATOM 1516 N N . VAL A 1 193 ? -2.867 -1.921 6.049 1.00 95.50 193 VAL A N 1
ATOM 1517 C CA . VAL A 1 193 ? -2.027 -1.782 4.856 1.00 95.50 193 VAL A CA 1
ATOM 1518 C C . VAL A 1 193 ? -1.142 -0.555 5.039 1.00 95.50 193 VAL A C 1
ATOM 1520 O O . VAL A 1 193 ? -1.643 0.550 5.231 1.00 95.50 193 VAL A O 1
ATOM 1523 N N . ILE A 1 194 ? 0.171 -0.750 4.989 1.00 94.81 194 ILE A N 1
ATOM 1524 C CA . ILE A 1 194 ? 1.172 0.313 5.072 1.00 94.81 194 ILE A CA 1
ATOM 1525 C C . ILE A 1 194 ? 1.740 0.506 3.670 1.00 94.81 194 ILE A C 1
ATOM 1527 O O . ILE A 1 194 ? 2.456 -0.357 3.163 1.00 94.81 194 ILE A O 1
ATOM 1531 N N . ALA A 1 195 ? 1.378 1.611 3.030 1.00 92.94 195 ALA A N 1
ATOM 1532 C CA . ALA A 1 195 ? 1.851 1.981 1.706 1.00 92.94 195 ALA A CA 1
ATOM 1533 C C . ALA A 1 195 ? 3.139 2.802 1.790 1.00 92.94 195 ALA A C 1
ATOM 1535 O O . ALA A 1 195 ? 3.278 3.677 2.642 1.00 92.94 195 ALA A O 1
ATOM 1536 N N . ILE A 1 196 ? 4.070 2.549 0.876 1.00 90.62 196 ILE A N 1
ATOM 1537 C CA . ILE A 1 196 ? 5.273 3.369 0.760 1.00 90.62 196 ILE A CA 1
ATOM 1538 C C . ILE A 1 196 ? 4.955 4.781 0.257 1.00 90.62 196 ILE A C 1
ATOM 1540 O O . ILE A 1 196 ? 4.278 4.934 -0.756 1.00 90.62 196 ILE A O 1
ATOM 1544 N N . THR A 1 197 ? 5.513 5.809 0.901 1.00 83.25 197 THR A N 1
ATOM 1545 C CA . THR A 1 197 ? 5.549 7.189 0.386 1.00 83.25 197 THR A CA 1
ATOM 1546 C C . THR A 1 197 ? 6.965 7.705 0.200 1.00 83.25 197 THR A C 1
ATOM 1548 O O . THR A 1 197 ? 7.260 8.293 -0.841 1.00 83.25 197 THR A O 1
ATOM 1551 N N . MET A 1 198 ? 7.846 7.491 1.178 1.00 68.50 198 MET A N 1
ATOM 1552 C CA . MET A 1 198 ? 9.150 8.163 1.222 1.00 68.50 198 MET A CA 1
ATOM 1553 C C . MET A 1 198 ? 10.352 7.246 0.995 1.00 68.50 198 MET A C 1
ATOM 1555 O O . MET A 1 198 ? 11.477 7.732 0.882 1.00 68.50 198 MET A O 1
ATOM 1559 N N . GLY A 1 199 ? 10.141 5.931 0.873 1.00 62.66 199 GLY A N 1
ATOM 1560 C CA . GLY A 1 199 ? 11.251 4.993 0.697 1.00 62.66 199 GLY A CA 1
ATOM 1561 C C . GLY A 1 199 ? 12.125 4.893 1.939 1.00 62.66 199 GLY A C 1
ATOM 1562 O O . GLY A 1 199 ? 13.329 4.682 1.823 1.00 62.66 199 GLY A O 1
ATOM 1563 N N . VAL A 1 200 ? 11.534 5.040 3.126 1.00 73.31 200 VAL A N 1
ATOM 1564 C CA . VAL A 1 200 ? 12.271 4.920 4.381 1.00 73.31 200 VAL A CA 1
ATOM 1565 C C . VAL A 1 200 ? 12.727 3.471 4.550 1.00 73.31 200 VAL A C 1
ATOM 1567 O O . VAL A 1 200 ? 11.944 2.555 4.811 1.00 73.31 200 VAL A O 1
ATOM 1570 N N . PHE A 1 201 ? 14.029 3.250 4.374 1.00 76.88 201 PHE A N 1
ATOM 1571 C CA . PHE A 1 201 ? 14.587 1.909 4.215 1.00 76.88 201 PHE A CA 1
ATOM 1572 C C . PHE A 1 201 ? 14.509 1.027 5.477 1.00 76.88 201 PHE A C 1
ATOM 1574 O O . PHE A 1 201 ? 14.605 -0.197 5.387 1.00 76.88 201 PHE A O 1
ATOM 1581 N N . SER A 1 202 ? 14.324 1.626 6.656 1.00 80.94 202 SER A N 1
ATOM 1582 C CA . SER A 1 202 ? 14.251 0.937 7.952 1.00 80.94 202 SER A CA 1
ATOM 1583 C C . SER A 1 202 ? 12.852 0.418 8.309 1.00 80.94 202 SER A C 1
ATOM 1585 O O . SER A 1 202 ? 12.736 -0.452 9.180 1.00 80.94 202 SER A O 1
ATOM 1587 N N . VAL A 1 203 ? 11.799 0.905 7.644 1.00 84.38 203 VAL A N 1
ATOM 1588 C CA . VAL A 1 203 ? 10.410 0.708 8.086 1.00 84.38 203 VAL A CA 1
ATOM 1589 C C . VAL A 1 203 ? 9.974 -0.759 8.120 1.00 84.38 203 VAL A C 1
ATOM 1591 O O . VAL A 1 203 ? 9.412 -1.159 9.140 1.00 84.38 203 VAL A O 1
ATOM 1594 N N . PRO A 1 204 ? 10.281 -1.627 7.131 1.00 85.38 204 PRO A N 1
ATOM 1595 C CA . PRO A 1 204 ? 9.886 -3.038 7.209 1.00 85.38 204 PRO A CA 1
ATOM 1596 C C . PRO A 1 204 ? 10.366 -3.738 8.491 1.00 85.38 204 PRO A C 1
ATOM 1598 O O . PRO A 1 204 ? 9.608 -4.467 9.136 1.00 85.38 204 PRO A O 1
ATOM 1601 N N . ARG A 1 205 ? 11.597 -3.438 8.928 1.00 86.69 205 ARG A N 1
ATOM 1602 C CA . ARG A 1 205 ? 12.165 -3.998 10.159 1.00 86.69 205 ARG A CA 1
ATOM 1603 C C . ARG A 1 205 ? 11.490 -3.425 11.403 1.00 86.69 205 ARG A C 1
ATOM 1605 O O . ARG A 1 205 ? 11.194 -4.172 12.337 1.00 86.69 205 ARG A O 1
ATOM 1612 N N . GLN A 1 206 ? 11.227 -2.121 11.424 1.00 88.25 206 GLN A N 1
ATOM 1613 C CA . GLN A 1 206 ? 10.509 -1.484 12.529 1.00 88.25 206 GLN A CA 1
ATOM 1614 C C . GLN A 1 206 ? 9.097 -2.060 12.671 1.00 88.25 206 GLN A C 1
ATOM 1616 O O . GLN A 1 206 ? 8.716 -2.430 13.776 1.00 88.25 206 GLN A O 1
ATOM 1621 N N . ILE A 1 207 ? 8.373 -2.241 11.562 1.00 89.00 207 ILE A N 1
ATOM 1622 C CA . ILE A 1 207 ? 7.040 -2.856 11.539 1.00 89.00 207 ILE A CA 1
ATOM 1623 C C . ILE A 1 207 ? 7.076 -4.254 12.164 1.00 89.00 207 ILE A C 1
ATOM 1625 O O . ILE A 1 207 ? 6.297 -4.518 13.077 1.00 89.00 207 ILE A O 1
ATOM 1629 N N . SER A 1 208 ? 7.999 -5.125 11.732 1.00 85.62 208 SER A N 1
ATOM 1630 C CA . SER A 1 208 ? 8.107 -6.482 12.300 1.00 85.62 208 SER A CA 1
ATOM 1631 C C . SER A 1 208 ? 8.324 -6.481 13.814 1.00 85.62 208 SER A C 1
ATOM 1633 O O . SER A 1 208 ? 7.660 -7.213 14.544 1.00 85.62 208 SER A O 1
ATOM 1635 N N . THR A 1 209 ? 9.185 -5.580 14.296 1.00 86.75 209 THR A N 1
ATOM 1636 C CA . THR A 1 209 ? 9.454 -5.410 15.728 1.00 86.75 209 THR A CA 1
ATOM 1637 C C . THR A 1 209 ? 8.224 -4.882 16.468 1.00 86.75 209 THR A C 1
ATOM 1639 O O . THR A 1 209 ? 7.873 -5.380 17.531 1.00 86.75 209 THR A O 1
ATOM 1642 N N . MET A 1 210 ? 7.557 -3.867 15.914 1.00 88.69 210 MET A N 1
ATOM 1643 C CA . MET A 1 210 ? 6.448 -3.172 16.568 1.00 88.69 210 MET A CA 1
ATOM 1644 C C . MET A 1 210 ? 5.181 -4.019 16.656 1.00 88.69 210 MET A C 1
ATOM 1646 O O . MET A 1 210 ? 4.460 -3.910 17.644 1.00 88.69 210 MET A O 1
ATOM 1650 N N . PHE A 1 211 ? 4.897 -4.834 15.643 1.00 88.69 211 PHE A N 1
ATOM 1651 C CA . PHE A 1 211 ? 3.739 -5.734 15.615 1.00 88.69 211 PHE A CA 1
ATOM 1652 C C . PHE A 1 211 ? 4.058 -7.132 16.164 1.00 88.69 211 PHE A C 1
ATOM 1654 O O . PHE A 1 211 ? 3.186 -7.996 16.135 1.00 88.69 211 PHE A O 1
ATOM 1661 N N . GLU A 1 212 ? 5.273 -7.333 16.687 1.00 86.88 212 GLU A N 1
ATOM 1662 C CA . GLU A 1 212 ? 5.666 -8.500 17.488 1.00 86.88 212 GLU A CA 1
ATOM 1663 C C . GLU A 1 212 ? 5.454 -9.843 16.773 1.00 86.88 212 GLU A C 1
ATOM 1665 O O . GLU A 1 212 ? 5.018 -10.821 17.376 1.00 86.88 212 GLU A O 1
ATOM 1670 N N . PHE A 1 213 ? 5.765 -9.909 15.476 1.00 83.75 213 PHE A N 1
ATOM 1671 C CA . PHE A 1 213 ? 5.728 -11.171 14.742 1.00 83.75 213 PHE A CA 1
ATOM 1672 C C . PHE A 1 213 ? 7.135 -11.658 14.396 1.00 83.75 213 PHE A C 1
ATOM 1674 O O . PHE A 1 213 ? 7.980 -10.879 13.964 1.00 83.75 213 PHE A O 1
ATOM 1681 N N . ASP A 1 214 ? 7.367 -12.969 14.546 1.00 74.44 214 ASP A N 1
ATOM 1682 C CA . ASP A 1 214 ? 8.673 -13.652 14.412 1.00 74.44 214 ASP A CA 1
ATOM 1683 C C . ASP A 1 214 ? 9.354 -13.505 13.038 1.00 74.44 214 ASP A C 1
ATOM 1685 O O . ASP A 1 214 ? 10.438 -14.040 12.796 1.00 74.44 214 ASP A O 1
ATOM 1689 N N . SER A 1 215 ? 8.717 -12.821 12.092 1.00 70.38 215 SER A N 1
ATOM 1690 C CA . SER A 1 215 ? 9.249 -12.671 10.750 1.00 70.38 215 SER A CA 1
ATOM 1691 C C . SER A 1 215 ? 10.180 -11.461 10.658 1.00 70.38 215 SER A C 1
ATOM 1693 O O . SER A 1 215 ? 9.826 -10.351 11.043 1.00 70.38 215 SER A O 1
ATOM 1695 N N . SER A 1 216 ? 11.362 -11.653 10.083 1.00 82.56 216 SER A N 1
ATOM 1696 C CA . SER A 1 216 ? 12.341 -10.590 9.866 1.00 82.56 216 SER A CA 1
ATOM 1697 C C . SER A 1 216 ? 12.102 -9.867 8.542 1.00 82.56 216 SER A C 1
ATOM 1699 O O . SER A 1 216 ? 12.919 -9.946 7.620 1.00 82.56 216 SER A O 1
ATOM 1701 N N . TRP A 1 217 ? 10.984 -9.142 8.438 1.00 93.38 217 TRP A N 1
ATOM 1702 C CA . TRP A 1 217 ? 10.768 -8.253 7.296 1.00 93.38 217 TRP A CA 1
ATOM 1703 C C . TRP A 1 217 ? 11.933 -7.274 7.183 1.00 93.38 217 TRP A C 1
ATOM 1705 O O . TRP A 1 217 ? 12.188 -6.468 8.075 1.00 93.38 217 TRP A O 1
ATOM 1715 N N . THR A 1 218 ? 12.676 -7.377 6.088 1.00 92.25 218 THR A N 1
ATOM 1716 C CA . THR A 1 218 ? 13.891 -6.589 5.874 1.00 92.25 218 THR A CA 1
ATOM 1717 C C . THR A 1 218 ? 13.870 -6.046 4.464 1.00 92.25 218 THR A C 1
ATOM 1719 O O . THR A 1 218 ? 13.742 -6.817 3.515 1.00 92.25 218 THR A O 1
ATOM 1722 N N . LEU A 1 219 ? 14.008 -4.731 4.304 1.00 92.12 219 LEU A N 1
ATOM 1723 C CA . LEU A 1 219 ? 14.190 -4.170 2.975 1.00 92.12 219 LEU A CA 1
ATOM 1724 C C . LEU A 1 219 ? 15.526 -4.648 2.396 1.00 92.12 219 LEU A C 1
ATOM 1726 O O . LEU A 1 219 ? 16.560 -4.548 3.055 1.00 92.12 219 LEU A O 1
ATOM 1730 N N . THR A 1 220 ? 15.507 -5.141 1.164 1.00 90.38 220 THR A N 1
ATOM 1731 C CA . THR A 1 220 ? 16.709 -5.622 0.475 1.00 90.38 220 THR A CA 1
ATOM 1732 C C . THR A 1 220 ? 17.089 -4.771 -0.720 1.00 90.38 220 THR A C 1
ATOM 1734 O O . THR A 1 220 ? 18.277 -4.635 -1.005 1.00 90.38 220 THR A O 1
ATOM 1737 N N . ALA A 1 221 ? 16.113 -4.196 -1.421 1.00 88.81 221 ALA A N 1
ATOM 1738 C CA . ALA A 1 221 ? 16.376 -3.384 -2.598 1.00 88.81 221 ALA A CA 1
ATOM 1739 C C . ALA A 1 221 ? 15.266 -2.362 -2.859 1.00 88.81 221 ALA A C 1
ATOM 1741 O O . ALA A 1 221 ? 14.095 -2.602 -2.577 1.00 88.81 221 ALA A O 1
ATOM 1742 N N . TYR A 1 222 ? 15.645 -1.250 -3.486 1.00 89.94 222 TYR A N 1
ATOM 1743 C CA . TYR A 1 222 ? 14.737 -0.321 -4.149 1.00 89.94 222 TYR A CA 1
ATOM 1744 C C . TYR A 1 222 ? 15.148 -0.224 -5.617 1.00 89.94 222 TYR A C 1
ATOM 1746 O O . TYR A 1 222 ? 16.130 0.435 -5.954 1.00 89.94 222 TYR A O 1
ATOM 1754 N N . THR A 1 223 ? 14.458 -0.950 -6.494 1.00 88.38 223 THR A N 1
ATOM 1755 C CA . THR A 1 223 ? 14.874 -1.101 -7.898 1.00 88.38 223 THR A CA 1
ATOM 1756 C C . THR A 1 223 ? 13.688 -1.462 -8.796 1.00 88.38 223 THR A C 1
ATOM 1758 O O . THR A 1 223 ? 12.568 -1.618 -8.306 1.00 88.38 223 THR A O 1
ATOM 1761 N N . LYS A 1 224 ? 13.911 -1.541 -10.112 1.00 88.38 224 LYS A N 1
ATOM 1762 C CA . LYS A 1 224 ? 12.938 -2.035 -11.090 1.00 88.38 224 LYS A CA 1
ATOM 1763 C C . LYS A 1 224 ? 13.162 -3.520 -11.350 1.00 88.38 224 LYS A C 1
ATOM 1765 O O . LYS A 1 224 ? 14.290 -3.910 -11.636 1.00 88.38 224 LYS A O 1
ATOM 1770 N N . ARG A 1 225 ? 12.110 -4.333 -11.256 1.00 87.31 225 ARG A N 1
ATOM 1771 C CA . ARG A 1 225 ? 12.160 -5.772 -11.560 1.00 87.31 225 ARG A CA 1
ATOM 1772 C C . ARG A 1 225 ? 10.864 -6.227 -12.211 1.00 87.31 225 ARG A C 1
ATOM 1774 O O . ARG A 1 225 ? 9.798 -5.672 -11.934 1.00 87.31 225 ARG A O 1
ATOM 1781 N N . SER A 1 226 ? 10.965 -7.267 -13.027 1.00 89.94 226 SER A N 1
ATOM 1782 C CA . SER A 1 226 ? 9.814 -8.066 -13.430 1.00 89.94 226 SER A CA 1
ATOM 1783 C C . SER A 1 226 ? 9.362 -8.899 -12.227 1.00 89.94 226 SER A C 1
ATOM 1785 O O . SER A 1 226 ? 10.178 -9.501 -11.532 1.00 89.94 226 SER A O 1
ATOM 1787 N N . ILE A 1 227 ? 8.064 -8.917 -11.934 1.00 93.00 227 ILE A N 1
ATOM 1788 C CA . ILE A 1 227 ? 7.487 -9.685 -10.823 1.00 93.00 227 ILE A CA 1
ATOM 1789 C C . ILE A 1 227 ? 6.338 -10.557 -11.301 1.00 93.00 227 ILE A C 1
ATOM 1791 O O . ILE A 1 227 ? 5.639 -10.219 -12.253 1.00 93.00 227 ILE A O 1
ATOM 1795 N N . THR A 1 228 ? 6.087 -11.651 -10.593 1.00 93.56 228 THR A N 1
ATOM 1796 C CA . THR A 1 228 ? 4.874 -12.456 -10.753 1.00 93.56 228 THR A CA 1
ATOM 1797 C C . THR A 1 228 ? 4.275 -12.780 -9.390 1.00 93.56 228 THR A C 1
ATOM 1799 O O . THR A 1 228 ? 4.991 -12.878 -8.391 1.00 93.56 228 THR A O 1
ATOM 1802 N N . ALA A 1 229 ? 2.953 -12.927 -9.326 1.00 95.38 229 ALA A N 1
ATOM 1803 C CA . ALA A 1 229 ? 2.282 -13.317 -8.093 1.00 95.38 229 ALA A CA 1
ATOM 1804 C C . ALA A 1 229 ? 2.691 -14.744 -7.685 1.00 95.38 229 ALA A C 1
ATOM 1806 O O . ALA A 1 229 ? 2.718 -15.658 -8.517 1.00 95.38 229 ALA A O 1
ATOM 1807 N N . THR A 1 230 ? 2.967 -14.961 -6.399 1.00 95.38 230 THR A N 1
ATOM 1808 C CA . THR A 1 230 ? 3.193 -16.303 -5.837 1.00 95.38 230 THR A CA 1
ATOM 1809 C C . THR A 1 230 ? 1.895 -17.119 -5.840 1.00 95.38 230 THR A C 1
ATOM 1811 O O . THR A 1 230 ? 0.827 -16.628 -6.211 1.00 95.38 230 THR A O 1
ATOM 1814 N N . SER A 1 231 ? 1.943 -18.390 -5.427 1.00 95.31 231 SER A N 1
ATOM 1815 C CA . SER A 1 231 ? 0.716 -19.166 -5.172 1.00 95.31 231 SER A CA 1
ATOM 1816 C C . SER A 1 231 ? -0.178 -18.475 -4.136 1.00 95.31 231 SER A C 1
ATOM 1818 O O . SER A 1 231 ? -1.376 -18.330 -4.375 1.00 95.31 231 SER A O 1
ATOM 1820 N N . VAL A 1 232 ? 0.424 -17.980 -3.049 1.00 95.50 232 VAL A N 1
ATOM 1821 C CA . VAL A 1 232 ? -0.245 -17.188 -2.008 1.00 95.50 232 VAL A CA 1
ATOM 1822 C C . VAL A 1 232 ? -0.787 -15.886 -2.598 1.00 95.50 232 VAL A C 1
ATOM 1824 O O . VAL A 1 232 ? -1.973 -15.601 -2.466 1.00 95.50 232 VAL A O 1
ATOM 1827 N N . GLY A 1 233 ? 0.027 -15.136 -3.345 1.00 96.44 233 GLY A N 1
ATOM 1828 C CA . GLY A 1 233 ? -0.411 -13.916 -4.025 1.00 96.44 233 GLY A CA 1
ATOM 1829 C C . GLY A 1 233 ? -1.614 -14.138 -4.935 1.00 96.44 233 GLY A C 1
ATOM 1830 O O . GLY A 1 233 ? -2.586 -13.397 -4.854 1.00 96.44 233 GLY A O 1
ATOM 1831 N N . ARG A 1 234 ? -1.616 -15.200 -5.748 1.00 96.06 234 ARG A N 1
ATOM 1832 C CA . ARG A 1 234 ? -2.761 -15.545 -6.608 1.00 96.06 234 ARG A CA 1
ATOM 1833 C C . ARG A 1 234 ? -4.013 -15.909 -5.814 1.00 96.06 234 ARG A C 1
ATOM 1835 O O . ARG A 1 234 ? -5.107 -15.552 -6.237 1.00 96.06 234 ARG A O 1
ATOM 1842 N N . GLN A 1 235 ? -3.870 -16.598 -4.683 1.00 95.44 235 GLN A N 1
ATOM 1843 C CA . GLN A 1 235 ? -4.998 -16.923 -3.805 1.00 95.44 235 GLN A CA 1
ATOM 1844 C C . GLN A 1 235 ? -5.638 -15.661 -3.211 1.00 95.44 235 GLN A C 1
ATOM 1846 O O . GLN A 1 235 ? -6.859 -15.592 -3.084 1.00 95.44 235 GLN A O 1
ATOM 1851 N N . ILE A 1 236 ? -4.818 -14.674 -2.851 1.00 95.19 236 ILE A N 1
ATOM 1852 C CA . ILE A 1 236 ? -5.256 -13.451 -2.172 1.00 95.19 236 ILE A CA 1
ATOM 1853 C C . ILE A 1 236 ? -5.781 -12.425 -3.168 1.00 95.19 236 ILE A C 1
ATOM 1855 O O . ILE A 1 236 ? -6.899 -11.933 -3.037 1.00 95.19 236 ILE A O 1
ATOM 1859 N N . LEU A 1 237 ? -4.968 -12.109 -4.172 1.00 95.31 237 LEU A N 1
ATOM 1860 C CA . LEU A 1 237 ? -5.230 -11.045 -5.134 1.00 95.31 237 LEU A CA 1
ATOM 1861 C C . LEU A 1 237 ? -6.228 -11.485 -6.208 1.00 95.31 237 LEU A C 1
ATOM 1863 O O . LEU A 1 237 ? -6.986 -10.663 -6.720 1.00 95.31 237 LEU A O 1
ATOM 1867 N N . GLY A 1 238 ? -6.276 -12.782 -6.525 1.00 94.62 238 GLY A N 1
ATOM 1868 C CA . GLY A 1 238 ? -7.162 -13.324 -7.546 1.00 94.62 238 GLY A CA 1
ATOM 1869 C C . GLY A 1 238 ? -6.940 -12.652 -8.900 1.00 94.62 238 GLY A C 1
ATOM 1870 O O . GLY A 1 238 ? -5.863 -12.740 -9.481 1.00 94.62 238 GLY A O 1
ATOM 1871 N N . ASP A 1 239 ? -7.983 -11.996 -9.394 1.00 94.50 239 ASP A N 1
ATOM 1872 C CA . ASP A 1 239 ? -8.029 -11.261 -10.656 1.00 94.50 239 ASP A CA 1
ATOM 1873 C C . ASP A 1 239 ? -7.557 -9.802 -10.563 1.00 94.50 239 ASP A C 1
ATOM 1875 O O . ASP A 1 239 ? -7.374 -9.169 -11.599 1.00 94.50 239 ASP A O 1
ATOM 1879 N N . ALA A 1 240 ? -7.300 -9.279 -9.357 1.00 92.88 240 ALA A N 1
ATOM 1880 C CA . ALA A 1 240 ? -6.787 -7.917 -9.174 1.00 92.88 240 ALA A CA 1
ATOM 1881 C C . ALA A 1 240 ? -5.337 -7.745 -9.657 1.00 92.88 240 ALA A C 1
ATOM 1883 O O . ALA A 1 240 ? -4.849 -6.623 -9.774 1.00 92.88 240 ALA A O 1
ATOM 1884 N N . PHE A 1 241 ? -4.634 -8.850 -9.926 1.00 94.12 241 PHE A N 1
ATOM 1885 C CA . PHE A 1 241 ? -3.297 -8.837 -10.500 1.00 94.12 241 PHE A CA 1
ATOM 1886 C C . PHE A 1 241 ? -3.238 -9.772 -11.717 1.00 94.12 241 PHE A C 1
ATOM 1888 O O . PHE A 1 241 ? -3.762 -10.889 -11.663 1.00 94.12 241 PHE A O 1
ATOM 1895 N N . PRO A 1 242 ? -2.619 -9.353 -12.832 1.00 88.94 242 PRO A N 1
ATOM 1896 C CA . PRO A 1 242 ? -2.584 -10.137 -14.049 1.00 88.94 242 PRO A CA 1
ATOM 1897 C C . PRO A 1 242 ? -1.743 -11.403 -13.865 1.00 88.94 242 PRO A C 1
ATOM 1899 O O . PRO A 1 242 ? -0.834 -11.480 -13.042 1.00 88.94 242 PRO A O 1
ATOM 1902 N N . LYS A 1 243 ? -2.038 -12.424 -14.674 1.00 87.00 243 LYS A N 1
ATOM 1903 C CA . LYS A 1 243 ? -1.303 -13.700 -14.642 1.00 87.00 243 LYS A CA 1
ATOM 1904 C C . LYS A 1 243 ? 0.106 -13.599 -15.236 1.00 87.00 243 LYS A C 1
ATOM 1906 O O . LYS A 1 243 ?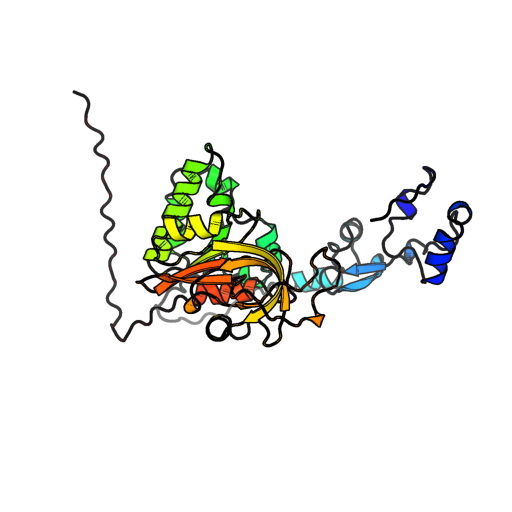 0.936 -14.460 -14.959 1.00 87.00 243 LYS A O 1
ATOM 1911 N N . GLN A 1 244 ? 0.345 -12.596 -16.077 1.00 87.25 244 GLN A N 1
ATOM 1912 C CA . GLN A 1 244 ? 1.648 -12.326 -16.682 1.00 87.25 244 GLN A CA 1
ATOM 1913 C C . GLN A 1 244 ? 2.568 -11.580 -15.708 1.00 87.25 244 GLN A C 1
ATOM 1915 O O . GLN A 1 244 ? 2.104 -11.044 -14.701 1.00 87.25 244 GLN A O 1
ATOM 1920 N N . HIS A 1 245 ? 3.868 -11.555 -16.001 1.00 88.38 245 HIS A N 1
ATOM 1921 C CA . HIS A 1 245 ? 4.798 -10.750 -15.218 1.00 88.38 245 HIS A CA 1
ATOM 1922 C C . HIS A 1 245 ? 4.547 -9.252 -15.446 1.00 88.38 245 HIS A C 1
ATOM 1924 O O . HIS A 1 245 ? 4.062 -8.841 -16.501 1.00 88.38 245 HIS A O 1
ATOM 1930 N N . VAL A 1 246 ? 4.871 -8.441 -14.445 1.00 89.69 246 VAL A N 1
ATOM 1931 C CA . VAL A 1 246 ? 4.742 -6.980 -14.492 1.00 89.69 246 VAL A CA 1
ATOM 1932 C C . VAL A 1 246 ? 6.092 -6.370 -14.154 1.00 89.69 246 VAL A C 1
ATOM 1934 O O . VAL A 1 246 ? 6.690 -6.741 -13.148 1.00 89.69 246 VAL A O 1
ATOM 1937 N N . TYR A 1 247 ? 6.569 -5.439 -14.976 1.00 89.31 247 TYR A N 1
ATOM 1938 C CA . TYR A 1 247 ? 7.809 -4.713 -14.720 1.00 89.31 247 TYR A CA 1
ATOM 1939 C C . TYR A 1 247 ? 7.526 -3.450 -13.906 1.00 89.31 247 TYR A C 1
ATOM 1941 O O . TYR A 1 247 ? 6.741 -2.598 -14.320 1.00 89.31 247 TYR A O 1
ATOM 1949 N N . THR A 1 248 ? 8.137 -3.329 -12.727 1.00 90.31 248 THR A N 1
ATOM 1950 C CA . THR A 1 248 ? 7.807 -2.257 -11.778 1.00 90.31 248 THR A CA 1
ATOM 1951 C C . THR A 1 248 ? 8.974 -1.846 -10.899 1.00 90.31 248 THR A C 1
ATOM 1953 O O . THR A 1 248 ? 9.807 -2.670 -10.528 1.00 90.31 248 THR A O 1
ATOM 1956 N N . LYS A 1 249 ? 8.992 -0.569 -10.504 1.00 90.75 249 LYS A N 1
ATOM 1957 C CA . LYS A 1 249 ? 9.853 -0.023 -9.455 1.00 90.75 249 LYS A CA 1
ATOM 1958 C C . LYS A 1 249 ? 9.194 -0.204 -8.089 1.00 90.75 249 LYS A C 1
ATOM 1960 O O . LYS A 1 249 ? 8.066 0.234 -7.866 1.00 90.75 249 LYS A O 1
ATOM 1965 N N . ALA A 1 250 ? 9.896 -0.830 -7.156 1.00 93.06 250 ALA A N 1
ATOM 1966 C CA . ALA A 1 250 ? 9.344 -1.090 -5.832 1.00 93.06 250 ALA A CA 1
ATOM 1967 C C . ALA A 1 250 ? 10.424 -1.220 -4.755 1.00 93.06 250 ALA A C 1
ATOM 1969 O O . ALA A 1 250 ? 11.605 -1.416 -5.051 1.00 93.06 250 ALA A O 1
ATOM 1970 N N . ASN A 1 251 ? 9.979 -1.134 -3.504 1.00 93.25 251 ASN A N 1
ATOM 1971 C CA . ASN A 1 251 ? 10.696 -1.577 -2.319 1.00 93.25 251 ASN A CA 1
ATOM 1972 C C . ASN A 1 251 ? 10.520 -3.088 -2.153 1.00 93.25 251 ASN A C 1
ATOM 1974 O O . ASN A 1 251 ? 9.444 -3.555 -1.789 1.00 93.25 251 ASN A O 1
ATOM 1978 N N . PHE A 1 252 ? 11.584 -3.844 -2.398 1.00 93.31 252 PHE A N 1
ATOM 1979 C CA . PHE A 1 252 ? 11.606 -5.291 -2.233 1.00 93.31 252 PHE A CA 1
ATOM 1980 C C . PHE A 1 252 ? 11.936 -5.642 -0.787 1.00 93.31 252 PHE A C 1
ATOM 1982 O O . PHE A 1 252 ? 12.979 -5.252 -0.255 1.00 93.31 252 PHE A O 1
ATOM 1989 N N . VAL A 1 253 ? 11.028 -6.380 -0.153 1.00 94.06 253 VAL A N 1
ATOM 1990 C CA . VAL A 1 253 ? 11.139 -6.825 1.233 1.00 94.06 253 VAL A CA 1
ATOM 1991 C C . VAL A 1 253 ? 11.382 -8.325 1.260 1.00 94.06 253 VAL A C 1
ATOM 1993 O O . VAL A 1 253 ? 10.623 -9.111 0.690 1.00 94.06 253 VAL A O 1
ATOM 1996 N N . ARG A 1 254 ? 12.433 -8.733 1.964 1.00 93.81 254 ARG A N 1
ATOM 1997 C CA . ARG A 1 254 ? 12.648 -10.122 2.349 1.00 93.81 254 ARG A CA 1
ATOM 1998 C C . ARG A 1 254 ? 11.727 -10.472 3.502 1.00 93.81 254 ARG A C 1
ATOM 2000 O O . ARG A 1 254 ? 11.774 -9.819 4.541 1.00 93.81 254 ARG A O 1
ATOM 2007 N N . ALA A 1 255 ? 10.942 -11.522 3.323 1.00 94.19 255 ALA A N 1
ATOM 2008 C CA . ALA A 1 255 ? 10.028 -12.066 4.317 1.00 94.19 255 ALA A CA 1
ATOM 2009 C C . ALA A 1 255 ? 9.961 -13.600 4.178 1.00 94.19 255 ALA A C 1
ATOM 2011 O O . ALA A 1 255 ? 10.480 -14.148 3.198 1.00 94.19 255 ALA A O 1
ATOM 2012 N N . PRO A 1 256 ? 9.356 -14.326 5.138 1.00 94.06 256 PRO A N 1
ATOM 2013 C CA . PRO A 1 256 ? 9.032 -15.734 4.951 1.00 94.06 256 PRO A CA 1
ATOM 2014 C C . PRO A 1 256 ? 8.220 -15.950 3.674 1.00 94.06 256 PRO A C 1
ATOM 2016 O O . PRO A 1 256 ? 7.358 -15.145 3.339 1.00 94.06 256 PRO A O 1
ATOM 2019 N N . GLU A 1 257 ? 8.434 -17.076 2.994 1.00 93.19 257 GLU A N 1
ATOM 2020 C CA . GLU A 1 257 ? 7.792 -17.362 1.701 1.00 93.19 257 GLU A CA 1
ATOM 2021 C C . GLU A 1 257 ? 6.257 -17.282 1.757 1.00 93.19 257 GLU A C 1
ATOM 2023 O O . GLU A 1 257 ? 5.627 -16.803 0.819 1.00 93.19 257 GLU A O 1
ATOM 2028 N N . LYS A 1 258 ? 5.662 -17.678 2.889 1.00 93.94 258 LYS A N 1
ATOM 2029 C CA . LYS A 1 258 ? 4.215 -17.588 3.138 1.00 93.94 258 LYS A CA 1
ATOM 2030 C C . LYS A 1 258 ? 3.673 -16.151 3.197 1.00 93.94 258 LYS A C 1
ATOM 2032 O O . LYS A 1 258 ? 2.477 -15.969 3.001 1.00 93.94 258 LYS A O 1
ATOM 2037 N N . ASP A 1 259 ? 4.532 -15.168 3.464 1.00 95.38 259 ASP A N 1
ATOM 2038 C CA . ASP A 1 259 ? 4.162 -13.754 3.556 1.00 95.38 259 ASP A CA 1
ATOM 2039 C C . ASP A 1 259 ? 4.388 -13.028 2.213 1.00 95.38 259 ASP A C 1
ATOM 2041 O O . ASP A 1 259 ? 3.832 -11.956 1.983 1.00 95.38 259 ASP A O 1
ATOM 2045 N N . CYS A 1 260 ? 5.188 -13.589 1.298 1.00 96.12 260 CYS A N 1
ATOM 2046 C CA . CYS A 1 260 ? 5.493 -12.981 0.002 1.00 96.12 260 CYS A CA 1
ATOM 2047 C C . CYS A 1 260 ? 4.344 -13.174 -1.000 1.00 96.12 260 CYS A C 1
ATOM 2049 O O . CYS A 1 260 ? 4.068 -14.291 -1.447 1.00 96.12 260 CYS A O 1
ATOM 2051 N N . LEU A 1 261 ? 3.704 -12.079 -1.424 1.00 96.94 261 LEU A N 1
ATOM 2052 C CA . LEU A 1 261 ? 2.646 -12.133 -2.446 1.00 96.94 261 LEU A CA 1
ATOM 2053 C C . LEU A 1 261 ? 3.190 -12.149 -3.873 1.00 96.94 261 LEU A C 1
ATOM 2055 O O . LEU A 1 261 ? 2.511 -12.589 -4.800 1.00 96.94 261 LEU A O 1
ATOM 2059 N N . PHE A 1 262 ? 4.423 -11.701 -4.052 1.00 95.94 262 PHE A N 1
ATOM 2060 C CA . PHE A 1 262 ? 5.097 -11.656 -5.333 1.00 95.94 262 PHE A CA 1
ATOM 2061 C C . PHE A 1 262 ? 6.503 -12.223 -5.191 1.00 95.94 262 PHE A C 1
ATOM 2063 O O . PHE A 1 262 ? 7.071 -12.275 -4.102 1.00 95.94 262 PHE A O 1
ATOM 2070 N N . ILE A 1 263 ? 7.051 -12.662 -6.312 1.00 93.69 263 ILE A N 1
ATOM 2071 C CA . ILE A 1 263 ? 8.454 -13.035 -6.451 1.00 93.69 263 ILE A CA 1
ATOM 2072 C C . ILE A 1 263 ? 9.005 -12.365 -7.696 1.00 93.69 263 ILE A C 1
ATOM 2074 O O . ILE A 1 263 ? 8.272 -12.102 -8.655 1.00 93.69 263 ILE A O 1
ATOM 2078 N N . GLU A 1 264 ? 10.304 -12.104 -7.669 1.00 87.81 264 GLU A N 1
ATOM 2079 C CA . GLU A 1 264 ? 11.036 -11.657 -8.840 1.00 87.81 264 GLU A CA 1
ATOM 2080 C C . GLU A 1 264 ? 10.922 -12.699 -9.963 1.00 87.81 264 GLU A C 1
ATOM 2082 O O . GLU A 1 264 ? 11.180 -13.891 -9.775 1.00 87.81 264 GLU A O 1
ATOM 2087 N N . TYR A 1 265 ? 10.504 -12.234 -11.134 1.00 75.88 265 TYR A N 1
ATOM 2088 C CA . TYR A 1 265 ? 10.611 -12.957 -12.387 1.00 75.88 265 TYR A CA 1
ATOM 2089 C C . TYR A 1 265 ? 11.905 -12.500 -13.053 1.00 75.88 265 TYR A C 1
ATOM 2091 O O . TYR A 1 265 ? 11.977 -11.384 -13.554 1.00 75.88 265 TYR A O 1
ATOM 2099 N N . ILE A 1 266 ? 12.935 -13.343 -13.030 1.00 66.31 266 ILE A N 1
ATOM 2100 C CA . ILE A 1 266 ? 14.187 -13.041 -13.722 1.00 66.31 266 ILE A CA 1
ATOM 2101 C C . ILE A 1 266 ? 14.129 -13.620 -15.123 1.00 66.31 266 ILE A C 1
ATOM 2103 O O . ILE A 1 266 ? 14.209 -14.835 -15.308 1.00 66.31 266 ILE A O 1
ATOM 2107 N N . ASN A 1 267 ? 14.030 -12.726 -16.098 1.00 67.44 267 ASN A N 1
ATOM 2108 C CA . ASN A 1 267 ? 14.476 -12.985 -17.451 1.00 67.44 267 ASN A CA 1
ATOM 2109 C C . ASN A 1 267 ? 15.794 -12.219 -17.647 1.00 67.44 267 ASN A C 1
ATOM 2111 O O . ASN A 1 267 ? 15.774 -10.993 -17.562 1.00 67.44 267 ASN A O 1
ATOM 2115 N N . PRO A 1 268 ? 16.937 -12.894 -17.872 1.00 66.12 268 PRO A N 1
ATOM 2116 C CA . PRO A 1 268 ? 18.220 -12.225 -18.091 1.00 66.12 268 PRO A CA 1
ATOM 2117 C C . PRO A 1 268 ? 18.183 -11.171 -19.207 1.00 66.12 268 PRO A C 1
ATOM 2119 O O . PRO A 1 268 ? 18.923 -10.200 -19.141 1.00 66.12 268 PRO A O 1
ATOM 2122 N N . GLU A 1 269 ? 17.297 -11.336 -20.193 1.00 68.19 269 GLU A N 1
ATOM 2123 C CA . GLU A 1 269 ? 17.116 -10.388 -21.300 1.00 68.19 269 GLU A CA 1
ATOM 2124 C C . GLU A 1 269 ? 16.401 -9.084 -20.890 1.00 68.19 269 GLU A C 1
ATOM 2126 O O . GLU A 1 269 ? 16.495 -8.096 -21.612 1.00 68.19 269 GLU A O 1
ATOM 2131 N N . ASP A 1 270 ? 15.704 -9.056 -19.745 1.00 66.44 270 ASP A N 1
ATOM 2132 C CA . ASP A 1 270 ? 14.981 -7.870 -19.251 1.00 66.44 270 ASP A CA 1
ATOM 2133 C C . ASP A 1 270 ? 15.915 -6.858 -18.551 1.00 66.44 270 ASP A C 1
ATOM 2135 O O . ASP A 1 270 ? 15.496 -5.744 -18.221 1.00 66.44 270 ASP A O 1
ATOM 2139 N N . TYR A 1 271 ? 17.166 -7.240 -18.278 1.00 63.81 271 TYR A N 1
ATOM 2140 C CA . TYR A 1 271 ? 18.162 -6.356 -17.682 1.00 63.81 271 TYR A CA 1
ATOM 2141 C C . TYR A 1 271 ? 18.858 -5.607 -18.816 1.00 63.81 271 TYR A C 1
ATOM 2143 O O . TYR A 1 271 ? 19.768 -6.129 -19.455 1.00 63.81 271 TYR A O 1
ATOM 2151 N N . GLU A 1 272 ? 18.389 -4.385 -19.087 1.00 59.69 272 GLU A N 1
ATOM 2152 C CA . GLU A 1 272 ? 19.121 -3.444 -19.935 1.00 59.69 272 GLU A CA 1
ATOM 2153 C C . GLU A 1 272 ? 20.537 -3.295 -19.353 1.00 59.69 272 GLU A C 1
ATOM 2155 O O . GLU A 1 272 ? 20.691 -3.046 -18.153 1.00 59.69 272 GLU A O 1
ATOM 2160 N N . ASP A 1 273 ? 21.549 -3.506 -20.199 1.00 56.19 273 ASP A N 1
ATOM 2161 C CA . ASP A 1 273 ? 23.000 -3.484 -19.928 1.00 56.19 273 ASP A CA 1
ATOM 2162 C C . ASP A 1 273 ? 23.500 -2.056 -19.608 1.00 56.19 273 ASP A C 1
ATOM 2164 O O . ASP A 1 273 ? 24.465 -1.544 -20.166 1.00 56.19 273 ASP A O 1
ATOM 2168 N N . ASP A 1 274 ? 22.759 -1.365 -18.747 1.00 52.38 274 ASP A N 1
ATOM 2169 C CA . ASP A 1 274 ? 22.919 0.042 -18.386 1.00 52.38 274 ASP A CA 1
ATOM 2170 C C . ASP A 1 274 ? 23.623 0.199 -17.027 1.00 52.38 274 ASP A C 1
ATOM 2172 O O . ASP A 1 274 ? 23.704 1.302 -16.480 1.00 52.38 274 ASP A O 1
ATOM 2176 N N . SER A 1 275 ? 24.115 -0.895 -16.440 1.00 50.59 275 SER A N 1
ATOM 2177 C CA . SER A 1 275 ? 24.702 -0.891 -15.102 1.00 50.59 275 SER A CA 1
ATOM 2178 C C . SER A 1 275 ? 26.124 -1.435 -15.112 1.00 50.59 275 SER A C 1
ATOM 2180 O O . SER A 1 275 ? 26.383 -2.441 -15.756 1.00 50.59 275 SER A O 1
ATOM 2182 N N . ASP A 1 276 ? 27.012 -0.806 -14.339 1.00 57.00 276 ASP A N 1
ATOM 2183 C CA . ASP A 1 276 ? 28.418 -1.183 -14.100 1.00 57.00 276 ASP A CA 1
ATOM 2184 C C . ASP A 1 276 ? 28.617 -2.589 -13.462 1.00 57.00 276 ASP A C 1
ATOM 2186 O O . ASP A 1 276 ? 29.628 -2.841 -12.806 1.00 57.00 276 ASP A O 1
ATOM 2190 N N . TYR A 1 277 ? 27.642 -3.494 -13.567 1.00 58.72 277 TYR A N 1
ATOM 2191 C CA . TYR A 1 277 ? 27.701 -4.852 -13.042 1.00 58.72 277 TYR A CA 1
ATOM 2192 C C . TYR A 1 277 ? 28.024 -5.822 -14.176 1.00 58.72 277 TYR A C 1
ATOM 2194 O O . TYR A 1 277 ? 27.238 -5.978 -15.103 1.00 58.72 277 TYR A O 1
ATOM 2202 N N . ASP A 1 278 ? 29.153 -6.521 -14.055 1.00 67.31 278 ASP A N 1
ATOM 2203 C CA . ASP A 1 278 ? 29.601 -7.521 -15.035 1.00 67.31 278 ASP A CA 1
ATOM 2204 C C . ASP A 1 278 ? 28.630 -8.716 -15.176 1.00 67.31 278 ASP A C 1
ATOM 2206 O O . ASP A 1 278 ? 28.697 -9.456 -16.156 1.00 67.31 278 ASP A O 1
ATOM 2210 N N . GLU A 1 279 ? 27.727 -8.926 -14.207 1.00 69.69 279 GLU A N 1
ATOM 2211 C CA . GLU A 1 279 ? 26.757 -10.024 -14.205 1.00 69.69 279 GLU A CA 1
ATOM 2212 C C . GLU A 1 279 ? 25.395 -9.584 -13.628 1.00 69.69 279 GLU A C 1
ATOM 2214 O O . GLU A 1 279 ? 25.353 -8.845 -12.634 1.00 69.69 279 GLU A O 1
ATOM 2219 N N . PRO A 1 280 ? 24.265 -10.060 -14.191 1.00 66.25 280 PRO A N 1
ATOM 2220 C CA . PRO A 1 280 ? 22.944 -9.787 -13.641 1.00 66.25 280 PRO A CA 1
ATOM 2221 C C . PRO A 1 280 ? 22.840 -10.350 -12.213 1.00 66.25 280 PRO A C 1
ATOM 2223 O O . PRO A 1 280 ? 23.284 -11.474 -11.950 1.00 66.25 280 PRO A O 1
ATOM 2226 N N . PRO A 1 281 ? 22.249 -9.601 -11.264 1.00 67.00 281 PRO A N 1
ATOM 2227 C CA . PRO A 1 281 ? 22.151 -10.050 -9.885 1.00 67.00 281 PRO A CA 1
ATOM 2228 C C . PRO A 1 281 ? 21.356 -11.356 -9.805 1.00 67.00 281 PRO A C 1
ATOM 2230 O O . PRO A 1 281 ? 20.325 -11.526 -10.456 1.00 67.00 281 PRO A O 1
ATOM 2233 N N . SER A 1 282 ? 21.827 -12.285 -8.970 1.00 69.75 282 SER A N 1
ATOM 2234 C CA . SER A 1 282 ? 21.099 -13.529 -8.719 1.00 69.75 282 SER A CA 1
ATOM 2235 C C . SER A 1 282 ? 19.692 -13.230 -8.179 1.00 69.75 282 SER A C 1
ATOM 2237 O O . SER A 1 282 ? 19.563 -12.351 -7.318 1.00 69.75 282 SER A O 1
ATOM 2239 N N . PRO A 1 283 ? 18.659 -13.978 -8.616 1.00 69.19 283 PRO A N 1
ATOM 2240 C CA . PRO A 1 283 ? 17.291 -13.760 -8.166 1.00 69.19 283 PRO A CA 1
ATOM 2241 C C . PRO A 1 283 ? 17.198 -13.750 -6.655 1.00 69.19 283 PRO A C 1
ATOM 2243 O O . PRO A 1 283 ? 17.634 -14.699 -5.994 1.00 69.19 283 PRO A O 1
ATOM 2246 N N . SER A 1 284 ? 16.590 -12.702 -6.104 1.00 76.00 284 SER A N 1
ATOM 2247 C CA . SER A 1 284 ? 16.262 -12.686 -4.687 1.00 76.00 284 SER A CA 1
ATOM 2248 C C . SER A 1 284 ? 14.780 -12.994 -4.499 1.00 76.00 284 SER A C 1
ATOM 2250 O O . SER A 1 284 ? 13.914 -12.523 -5.233 1.00 76.00 284 SER A O 1
ATOM 2252 N N . ARG A 1 285 ? 14.460 -13.824 -3.499 1.00 81.50 285 ARG A N 1
ATOM 2253 C CA . ARG A 1 285 ? 13.074 -14.185 -3.137 1.00 81.50 285 ARG A CA 1
ATOM 2254 C C . ARG A 1 285 ? 12.361 -13.060 -2.376 1.00 81.50 285 ARG A C 1
ATOM 2256 O O . ARG A 1 285 ? 11.619 -13.313 -1.429 1.00 81.50 285 ARG A O 1
ATOM 2263 N N . ASP A 1 286 ? 12.633 -11.823 -2.752 1.00 92.62 286 ASP A N 1
ATOM 2264 C CA . ASP A 1 286 ? 12.095 -10.652 -2.083 1.00 92.62 286 ASP A CA 1
ATOM 2265 C C . ASP A 1 286 ? 10.811 -10.213 -2.799 1.00 92.62 286 ASP A C 1
ATOM 2267 O O . ASP A 1 286 ? 10.648 -10.425 -4.003 1.00 92.62 286 ASP A O 1
ATOM 2271 N N . SER A 1 287 ? 9.884 -9.613 -2.055 1.00 95.44 287 SER A N 1
ATOM 2272 C CA . SER A 1 287 ? 8.564 -9.254 -2.569 1.00 95.44 287 SER A CA 1
ATOM 2273 C C . SER A 1 287 ? 8.298 -7.755 -2.424 1.00 95.44 287 SER A C 1
ATOM 2275 O O . SER A 1 287 ? 8.544 -7.204 -1.350 1.00 95.44 287 SER A O 1
ATOM 2277 N N . PRO A 1 288 ? 7.748 -7.080 -3.450 1.00 95.50 288 PRO A N 1
ATOM 2278 C CA . PRO A 1 288 ? 7.244 -5.711 -3.337 1.00 95.50 288 PRO A CA 1
ATOM 2279 C C . PRO A 1 288 ? 6.011 -5.590 -2.441 1.00 95.50 288 PRO A C 1
ATOM 2281 O O . PRO A 1 288 ? 5.705 -4.501 -1.966 1.00 95.50 288 PRO A O 1
ATOM 2284 N N . VAL A 1 289 ? 5.282 -6.687 -2.215 1.00 96.56 289 VAL A N 1
ATOM 2285 C CA . VAL A 1 289 ? 4.166 -6.717 -1.265 1.00 96.56 289 VAL A CA 1
ATOM 2286 C C . VAL A 1 289 ? 4.296 -7.939 -0.378 1.00 96.56 289 VAL A C 1
ATOM 2288 O O . VAL A 1 289 ? 4.290 -9.078 -0.857 1.00 96.56 289 VAL A O 1
ATOM 2291 N N . VAL A 1 290 ? 4.413 -7.702 0.919 1.00 96.31 290 VAL A N 1
ATOM 2292 C CA . VAL A 1 290 ? 4.433 -8.757 1.933 1.00 96.31 290 VAL A CA 1
ATOM 2293 C C . VAL A 1 290 ? 3.208 -8.613 2.819 1.00 96.31 290 VAL A C 1
ATOM 2295 O O . VAL A 1 290 ? 2.783 -7.496 3.109 1.00 96.31 290 VAL A O 1
ATOM 2298 N N . MET A 1 291 ? 2.616 -9.734 3.215 1.00 96.38 291 MET A N 1
ATOM 2299 C CA . MET A 1 291 ? 1.447 -9.768 4.081 1.00 96.38 291 MET A CA 1
ATOM 2300 C C . MET A 1 291 ? 1.636 -10.815 5.169 1.00 96.38 291 MET A C 1
ATOM 2302 O O . MET A 1 291 ? 1.782 -11.999 4.887 1.00 96.38 291 MET A O 1
ATOM 2306 N N . HIS A 1 292 ? 1.559 -10.377 6.417 1.00 96.00 292 HIS A N 1
ATOM 2307 C CA . HIS A 1 292 ? 1.599 -11.232 7.585 1.00 96.00 292 HIS A CA 1
ATOM 2308 C C . HIS A 1 292 ? 0.192 -11.419 8.164 1.00 96.00 292 HIS A C 1
ATOM 2310 O O . HIS A 1 292 ? -0.647 -10.513 8.109 1.00 96.00 292 HIS A O 1
ATOM 2316 N N . ARG A 1 293 ? -0.075 -12.607 8.715 1.00 94.38 293 ARG A N 1
ATOM 2317 C CA . ARG A 1 293 ? -1.355 -12.963 9.335 1.00 94.38 293 ARG A CA 1
ATOM 2318 C C . ARG A 1 293 ? -1.224 -13.073 10.843 1.00 94.38 293 ARG A C 1
ATOM 2320 O O . ARG A 1 293 ? -0.432 -13.870 11.336 1.00 94.38 293 ARG A O 1
ATOM 2327 N N . GLY A 1 294 ? -2.068 -12.322 11.537 1.00 91.88 294 GLY A N 1
ATOM 2328 C CA . GLY A 1 294 ? -2.164 -12.335 12.984 1.00 91.88 294 GLY A CA 1
ATOM 2329 C C . GLY A 1 294 ? -2.978 -13.505 13.523 1.00 91.88 294 GLY A C 1
ATOM 2330 O O . GLY A 1 294 ? -3.757 -14.121 12.790 1.00 91.88 294 GLY A O 1
ATOM 2331 N N . PRO A 1 295 ? -2.841 -13.787 14.828 1.00 87.12 295 PRO A N 1
ATOM 2332 C CA . PRO A 1 295 ? -3.480 -14.931 15.476 1.00 87.12 295 PRO A CA 1
ATOM 2333 C C . PRO A 1 295 ? -5.014 -14.880 15.407 1.00 87.12 295 PRO A C 1
ATOM 2335 O O . PRO A 1 295 ? -5.657 -15.918 15.293 1.00 87.12 295 PRO A O 1
ATOM 2338 N N . ASN A 1 296 ? -5.598 -13.679 15.398 1.00 91.06 296 ASN A N 1
ATOM 2339 C CA . ASN A 1 296 ? -7.049 -13.466 15.349 1.00 91.06 296 ASN A CA 1
ATOM 2340 C C . ASN A 1 296 ? -7.578 -13.229 13.920 1.00 91.06 296 ASN A C 1
ATOM 2342 O O . ASN A 1 296 ? -8.649 -12.656 13.734 1.00 91.06 296 ASN A O 1
ATOM 2346 N N . GLY A 1 297 ? -6.816 -13.622 12.894 1.00 91.69 297 GLY A N 1
ATOM 2347 C CA . GLY A 1 297 ? -7.193 -13.446 11.486 1.00 91.69 297 GLY A CA 1
ATOM 2348 C C . GLY A 1 297 ? -6.920 -12.052 10.913 1.00 91.69 297 GLY A C 1
ATOM 2349 O O . GLY A 1 297 ? -7.231 -11.805 9.746 1.00 91.69 297 GLY A O 1
ATOM 2350 N N . GLY A 1 298 ? -6.307 -11.162 11.702 1.00 94.12 298 GLY A N 1
ATOM 2351 C CA . GLY A 1 298 ? -5.858 -9.854 11.234 1.00 94.12 298 GLY A CA 1
ATOM 2352 C C . GLY A 1 298 ? -4.792 -9.990 10.155 1.00 94.12 298 GLY A C 1
ATOM 2353 O O . GLY A 1 298 ? -4.069 -10.988 10.098 1.00 94.12 298 GLY A O 1
ATOM 2354 N N . SER A 1 299 ? -4.686 -9.000 9.277 1.00 95.62 299 SER A N 1
ATOM 2355 C CA . SER A 1 299 ? -3.608 -8.938 8.288 1.00 95.62 299 SER A CA 1
ATOM 2356 C C . SER A 1 299 ? -2.842 -7.644 8.405 1.00 95.62 299 SER A C 1
ATOM 2358 O O . SER A 1 299 ? -3.421 -6.578 8.576 1.00 95.62 299 SER A O 1
ATOM 2360 N N . LEU A 1 300 ? -1.531 -7.742 8.267 1.00 96.44 300 LEU A N 1
ATOM 2361 C CA . LEU A 1 300 ? -0.641 -6.606 8.141 1.00 96.44 300 LEU A CA 1
ATOM 2362 C C . LEU A 1 300 ? 0.050 -6.723 6.794 1.00 96.44 300 LEU A C 1
ATOM 2364 O O . LEU A 1 300 ? 0.700 -7.730 6.539 1.00 96.44 300 LEU A O 1
ATOM 2368 N N . SER A 1 301 ? -0.107 -5.730 5.929 1.00 96.62 301 SER A N 1
ATOM 2369 C CA . SER A 1 301 ? 0.508 -5.706 4.603 1.00 96.62 301 SER A CA 1
ATOM 2370 C C . SER A 1 301 ? 1.456 -4.523 4.483 1.00 96.62 301 SER A C 1
ATOM 2372 O O . SER A 1 301 ? 1.077 -3.408 4.832 1.00 96.62 301 SER A O 1
ATOM 2374 N N . TYR A 1 302 ? 2.649 -4.743 3.939 1.00 95.94 302 TYR A N 1
ATOM 2375 C CA . TYR A 1 302 ? 3.514 -3.671 3.448 1.00 95.94 302 TYR A CA 1
ATOM 2376 C C . TYR A 1 302 ? 3.411 -3.622 1.924 1.00 95.94 302 TYR A C 1
ATOM 2378 O O . TYR A 1 302 ? 3.689 -4.616 1.254 1.00 95.94 302 TYR A O 1
ATOM 2386 N N . PHE A 1 303 ? 2.975 -2.485 1.386 1.00 95.25 303 PHE A N 1
ATOM 2387 C CA . PHE A 1 303 ? 2.712 -2.263 -0.033 1.00 95.25 303 PHE A CA 1
ATOM 2388 C C . PHE A 1 303 ? 3.794 -1.352 -0.616 1.00 95.25 303 PHE A C 1
ATOM 2390 O O . PHE A 1 303 ? 3.726 -0.132 -0.487 1.00 95.25 303 PHE A O 1
ATOM 2397 N N . GLY A 1 304 ? 4.816 -1.956 -1.223 1.00 94.69 304 GLY A N 1
ATOM 2398 C CA . GLY A 1 304 ? 6.070 -1.306 -1.601 1.00 94.69 304 GLY A CA 1
ATOM 2399 C C . GLY A 1 304 ? 6.158 -0.788 -3.039 1.00 94.69 304 GLY A C 1
ATOM 2400 O O . GLY A 1 304 ? 7.260 -0.456 -3.473 1.00 94.69 304 GLY A O 1
ATOM 2401 N N . PHE A 1 305 ? 5.070 -0.729 -3.812 1.00 93.12 305 PHE A N 1
ATOM 2402 C CA . PHE A 1 305 ? 5.137 -0.190 -5.177 1.00 93.12 305 PHE A CA 1
ATOM 2403 C C . PHE A 1 305 ? 5.353 1.328 -5.187 1.00 93.12 305 PHE A C 1
ATOM 2405 O O . PHE A 1 305 ? 4.668 2.057 -4.477 1.00 93.12 305 PHE A O 1
ATOM 2412 N N . ALA A 1 306 ? 6.291 1.804 -6.013 1.00 87.56 306 ALA A N 1
ATOM 2413 C CA . ALA A 1 306 ? 6.719 3.207 -6.026 1.00 87.56 306 ALA A CA 1
ATOM 2414 C C . ALA A 1 306 ? 6.367 3.976 -7.313 1.00 87.56 306 ALA A C 1
ATOM 2416 O O . ALA A 1 306 ? 6.595 5.182 -7.391 1.00 87.56 306 ALA A O 1
ATOM 2417 N N . ASN A 1 307 ? 5.864 3.299 -8.342 1.00 83.00 307 ASN A N 1
ATOM 2418 C CA . ASN A 1 307 ? 5.396 3.895 -9.596 1.00 83.00 307 ASN A CA 1
ATOM 2419 C C . ASN A 1 307 ? 4.065 3.273 -9.976 1.00 83.00 307 ASN A C 1
ATOM 2421 O O . ASN A 1 307 ? 3.854 2.124 -9.629 1.00 83.00 307 ASN A O 1
ATOM 2425 N N . ASP A 1 308 ? 3.228 3.960 -10.743 1.00 80.31 308 ASP A N 1
ATOM 2426 C CA . ASP A 1 308 ? 1.981 3.377 -11.242 1.00 80.31 308 ASP A CA 1
ATOM 2427 C C . ASP A 1 308 ? 2.236 2.064 -11.992 1.00 80.31 308 ASP A C 1
ATOM 2429 O O . ASP A 1 308 ? 3.204 1.936 -12.752 1.00 80.31 308 ASP A O 1
ATOM 2433 N N . LEU A 1 309 ? 1.356 1.095 -11.756 1.00 82.00 309 LEU A N 1
ATOM 2434 C CA . LEU A 1 309 ? 1.286 -0.134 -12.528 1.00 82.00 309 LEU A CA 1
ATOM 2435 C C . LEU A 1 309 ? 0.204 -0.007 -13.602 1.00 82.00 309 LEU A C 1
ATOM 2437 O O . LEU A 1 309 ? -0.760 0.739 -13.439 1.00 82.00 309 LEU A O 1
ATOM 2441 N N . ASP A 1 310 ? 0.266 -0.863 -14.620 1.00 83.31 310 ASP A N 1
ATOM 2442 C CA . ASP A 1 310 ? -0.849 -1.087 -15.556 1.00 83.31 310 ASP A CA 1
ATOM 2443 C C . ASP A 1 310 ? -2.031 -1.851 -14.904 1.00 83.31 310 ASP A C 1
ATOM 2445 O O . ASP A 1 310 ? -2.830 -2.499 -15.582 1.00 83.31 310 ASP A O 1
ATOM 2449 N N . VAL A 1 311 ? -2.132 -1.817 -13.571 1.00 83.94 311 VAL A N 1
ATOM 2450 C CA . VAL A 1 311 ? -3.166 -2.470 -12.763 1.00 83.94 311 VAL A CA 1
ATOM 2451 C C . VAL A 1 311 ? -3.652 -1.518 -11.673 1.00 83.94 311 VAL A C 1
ATOM 2453 O O . VAL A 1 311 ? -2.896 -0.691 -11.168 1.00 83.94 311 VAL A O 1
ATOM 2456 N N . SER A 1 312 ? -4.922 -1.644 -11.290 1.00 88.94 312 SER A N 1
ATOM 2457 C CA . SER A 1 312 ? -5.539 -0.801 -10.261 1.00 88.94 312 SER A CA 1
ATOM 2458 C C . SER A 1 312 ? -4.973 -1.119 -8.874 1.00 88.94 312 SER A C 1
ATOM 2460 O O . SER A 1 312 ? -5.174 -2.214 -8.344 1.00 88.94 312 SER A O 1
ATOM 2462 N N . TYR A 1 313 ? -4.326 -0.140 -8.236 1.00 90.75 313 TYR A N 1
ATOM 2463 C CA . TYR A 1 313 ? -3.953 -0.244 -6.822 1.00 90.75 313 TYR A CA 1
ATOM 2464 C C . TYR A 1 313 ? -5.157 -0.425 -5.919 1.00 90.75 313 TYR A C 1
ATOM 2466 O O . TYR A 1 313 ? -5.099 -1.245 -5.003 1.00 90.75 313 TYR A O 1
ATOM 2474 N N . GLY A 1 314 ? -6.259 0.265 -6.221 1.00 90.06 314 GLY A N 1
ATOM 2475 C CA . GLY A 1 314 ? -7.499 0.132 -5.469 1.00 90.06 314 GLY A CA 1
ATOM 2476 C C . GLY A 1 314 ? -7.965 -1.320 -5.387 1.00 90.06 314 GLY A C 1
ATOM 2477 O O . GLY A 1 314 ? -8.315 -1.791 -4.307 1.00 90.06 314 GLY A O 1
ATOM 2478 N N . ASP A 1 315 ? -7.874 -2.057 -6.494 1.00 91.31 315 ASP A N 1
ATOM 2479 C CA . ASP A 1 315 ? -8.324 -3.448 -6.563 1.00 91.31 315 ASP A CA 1
ATOM 2480 C C . ASP A 1 315 ? -7.410 -4.363 -5.738 1.00 91.31 315 ASP A C 1
ATOM 2482 O O . ASP A 1 315 ? -7.898 -5.196 -4.974 1.00 91.31 315 ASP A O 1
ATOM 2486 N N . ILE A 1 316 ? -6.086 -4.181 -5.828 1.00 93.75 316 ILE A N 1
ATOM 2487 C CA . ILE A 1 316 ? -5.118 -4.948 -5.029 1.00 93.75 316 ILE A CA 1
ATOM 2488 C C . ILE A 1 316 ? -5.351 -4.697 -3.536 1.00 93.75 316 ILE A C 1
ATOM 2490 O O . ILE A 1 316 ? -5.465 -5.640 -2.756 1.00 93.75 316 ILE A O 1
ATOM 2494 N N . ILE A 1 317 ? -5.471 -3.434 -3.132 1.00 92.88 317 ILE A N 1
ATOM 2495 C CA . ILE A 1 317 ? -5.676 -3.038 -1.736 1.00 92.88 317 ILE A CA 1
ATOM 2496 C C . ILE A 1 317 ? -7.002 -3.570 -1.198 1.00 92.88 317 ILE A C 1
ATOM 2498 O O . ILE A 1 317 ? -7.044 -4.066 -0.073 1.00 92.88 317 ILE A O 1
ATOM 2502 N N . LEU A 1 318 ? -8.076 -3.529 -1.992 1.00 91.88 318 LEU A N 1
ATOM 2503 C CA . LEU A 1 318 ? -9.357 -4.123 -1.610 1.00 91.88 318 LEU A CA 1
ATOM 2504 C C . LEU A 1 318 ? -9.225 -5.614 -1.336 1.00 91.88 318 LEU A C 1
ATOM 2506 O O . LEU A 1 318 ? -9.835 -6.108 -0.387 1.00 91.88 318 LEU A O 1
ATOM 2510 N N . LYS A 1 319 ? -8.436 -6.339 -2.136 1.00 94.19 319 LYS A N 1
ATOM 2511 C CA . LYS A 1 319 ? -8.163 -7.756 -1.876 1.00 94.19 319 LYS A CA 1
ATOM 2512 C C . LYS A 1 319 ? -7.380 -7.927 -0.581 1.00 94.19 319 LYS A C 1
ATOM 2514 O O . LYS A 1 319 ? -7.778 -8.765 0.219 1.00 94.19 319 LYS A O 1
ATOM 2519 N N . LEU A 1 320 ? -6.350 -7.113 -0.331 1.00 94.81 320 LEU A N 1
ATOM 2520 C CA . LEU A 1 320 ? -5.583 -7.154 0.923 1.00 94.81 320 LEU A CA 1
ATOM 2521 C C . LEU A 1 320 ? -6.482 -6.919 2.145 1.00 94.81 320 LEU A C 1
ATOM 2523 O O . LEU A 1 320 ? -6.468 -7.720 3.075 1.00 94.81 320 LEU A O 1
ATOM 2527 N N . VAL A 1 321 ? -7.326 -5.883 2.109 1.00 93.56 321 VAL A N 1
ATOM 2528 C CA . VAL A 1 321 ? -8.240 -5.546 3.211 1.00 93.56 321 VAL A CA 1
ATOM 2529 C C . VAL A 1 321 ? -9.306 -6.621 3.424 1.00 93.56 321 VAL A C 1
ATOM 2531 O O . VAL A 1 321 ? -9.579 -7.019 4.555 1.00 93.56 321 VAL A O 1
ATOM 2534 N N . ASN A 1 322 ? -9.913 -7.121 2.347 1.00 91.00 322 ASN A N 1
ATOM 2535 C CA . ASN A 1 322 ? -10.979 -8.120 2.444 1.00 91.00 322 ASN A CA 1
ATOM 2536 C C . ASN A 1 322 ? -10.464 -9.540 2.690 1.00 91.00 322 ASN A C 1
ATOM 2538 O O . ASN A 1 322 ? -11.263 -10.446 2.943 1.00 91.00 322 ASN A O 1
ATOM 2542 N N . HIS A 1 323 ? -9.149 -9.758 2.633 1.00 88.62 323 HIS A N 1
ATOM 2543 C CA . HIS A 1 323 ? -8.579 -11.059 2.930 1.00 88.62 323 HIS A CA 1
ATOM 2544 C C . HIS A 1 323 ? -8.657 -11.392 4.431 1.00 88.62 323 HIS A C 1
ATOM 2546 O O . HIS A 1 323 ? -8.484 -12.553 4.786 1.00 88.62 323 HIS A O 1
ATOM 2552 N N . CYS A 1 324 ? -9.022 -10.463 5.325 1.00 78.62 324 CYS A N 1
ATOM 2553 C CA . CYS A 1 324 ? -9.459 -10.752 6.701 1.00 78.62 324 CYS A CA 1
ATOM 2554 C C . CYS A 1 324 ? -10.748 -11.593 6.743 1.00 78.62 324 CY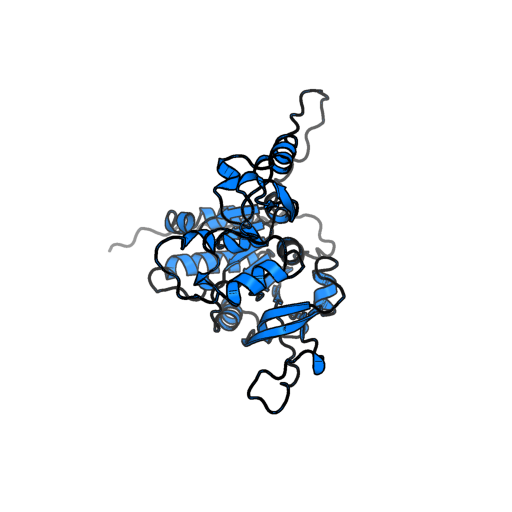S A C 1
ATOM 2556 O O . CYS A 1 324 ? -11.829 -11.107 7.071 1.00 78.62 324 CYS A O 1
ATOM 2558 N N . LYS A 1 325 ? -10.661 -12.881 6.408 1.00 66.38 325 LYS A N 1
ATOM 2559 C CA . LYS A 1 325 ? -11.679 -13.855 6.780 1.00 66.38 325 LYS A CA 1
ATOM 2560 C C . LYS A 1 325 ? -11.240 -14.522 8.066 1.00 66.38 325 LYS A C 1
ATOM 2562 O O . LYS A 1 325 ? -10.287 -15.294 8.085 1.00 66.38 325 LYS A O 1
ATOM 2567 N N . VAL A 1 326 ? -11.999 -14.243 9.118 1.00 52.56 326 VAL A N 1
ATOM 2568 C CA . VAL A 1 326 ? -12.160 -15.183 10.216 1.00 52.56 326 VAL A CA 1
ATOM 2569 C C . VAL A 1 326 ? -12.765 -16.424 9.569 1.00 52.56 326 VAL A C 1
ATOM 2571 O O . VAL A 1 326 ? -13.942 -16.423 9.202 1.00 52.56 326 VAL A O 1
ATOM 2574 N N . GLU A 1 327 ? -11.970 -17.471 9.360 1.00 50.94 327 GLU A N 1
ATOM 2575 C CA . GLU A 1 327 ? -12.522 -18.821 9.315 1.00 50.94 327 GLU A CA 1
ATOM 2576 C C . GLU A 1 327 ? -13.139 -19.052 10.698 1.00 50.94 327 GLU A C 1
ATOM 2578 O O . GLU A 1 327 ? -12.527 -19.623 11.597 1.00 50.94 327 GLU A O 1
ATOM 2583 N N . LYS A 1 328 ? -14.344 -18.506 10.921 1.00 47.12 328 LYS A N 1
ATOM 2584 C CA . LYS A 1 328 ? -15.187 -18.911 12.035 1.00 47.12 328 LYS A CA 1
ATOM 2585 C C . LYS A 1 328 ? -15.532 -20.353 11.708 1.00 47.12 328 LYS A C 1
ATOM 2587 O O . LYS A 1 328 ? -16.489 -20.623 10.988 1.00 47.12 328 LYS A O 1
ATOM 2592 N N . ASN A 1 329 ? -14.699 -21.270 12.181 1.00 42.56 329 ASN A N 1
ATOM 2593 C CA . ASN A 1 329 ? -15.002 -22.686 12.238 1.00 42.56 329 ASN A CA 1
ATOM 2594 C C . ASN A 1 329 ? -16.261 -22.848 13.096 1.00 42.56 329 ASN A C 1
ATOM 2596 O O . ASN A 1 329 ? -16.152 -23.007 14.300 1.00 42.56 329 ASN A O 1
ATOM 2600 N N . GLY A 1 330 ? -17.448 -22.721 12.498 1.00 42.00 330 GLY A N 1
ATOM 2601 C CA . GLY A 1 330 ? -18.722 -23.214 13.027 1.00 42.00 330 GLY A CA 1
ATOM 2602 C C . GLY A 1 330 ? -19.122 -22.826 14.456 1.00 42.00 330 GLY A C 1
ATOM 2603 O O . GLY A 1 330 ? -19.921 -23.550 15.040 1.00 42.00 330 GLY A O 1
ATOM 2604 N N . ILE A 1 331 ? -18.606 -21.740 15.038 1.00 43.56 331 ILE A N 1
ATOM 2605 C CA . ILE A 1 331 ? -19.092 -21.237 16.329 1.00 43.56 331 ILE A CA 1
ATOM 2606 C C . ILE A 1 331 ? -20.097 -20.125 16.032 1.00 43.56 331 ILE A C 1
ATOM 2608 O O . ILE A 1 331 ? -19.721 -19.040 15.578 1.00 43.56 331 ILE A O 1
ATOM 2612 N N . ASP A 1 332 ? -21.371 -20.465 16.239 1.00 41.84 332 ASP A N 1
ATOM 2613 C CA . ASP A 1 332 ? -22.540 -19.584 16.211 1.00 41.84 332 ASP A CA 1
ATOM 2614 C C . ASP A 1 332 ? -22.250 -18.217 16.843 1.00 41.84 332 ASP A C 1
ATOM 2616 O O . ASP A 1 332 ? -21.476 -18.106 17.795 1.00 41.84 332 ASP A O 1
ATOM 2620 N N . ASP A 1 333 ? -22.902 -17.180 16.315 1.00 40.81 333 ASP A N 1
ATOM 2621 C CA . ASP A 1 333 ? -22.826 -15.775 16.729 1.00 40.81 333 ASP A CA 1
ATOM 2622 C C . ASP A 1 333 ? -23.169 -15.535 18.216 1.00 40.81 333 ASP A C 1
ATOM 2624 O O . ASP A 1 333 ? -24.180 -14.925 18.569 1.00 40.81 333 ASP A O 1
ATOM 2628 N N . GLN A 1 334 ? -22.281 -15.931 19.126 1.00 39.44 334 GLN A N 1
ATOM 2629 C CA . GLN A 1 334 ? -22.219 -15.338 20.450 1.00 39.44 334 GLN A CA 1
ATOM 2630 C C . GLN A 1 334 ? -21.511 -13.990 20.325 1.00 39.44 334 GLN A C 1
ATOM 2632 O O . GLN A 1 334 ? -20.334 -13.902 19.973 1.00 39.44 334 GLN A O 1
ATOM 2637 N N . LYS A 1 335 ? -22.277 -12.922 20.573 1.00 38.78 335 LYS A N 1
ATOM 2638 C CA . LYS A 1 335 ? -21.773 -11.567 20.803 1.00 38.78 335 LYS A CA 1
ATOM 2639 C C . LYS A 1 335 ? -20.606 -11.635 21.789 1.00 38.78 335 LYS A C 1
ATOM 2641 O O . LYS A 1 335 ? -20.813 -11.876 22.973 1.00 38.78 335 LYS A O 1
ATOM 2646 N N . VAL A 1 336 ? -19.394 -11.401 21.301 1.00 37.22 336 VAL A N 1
ATOM 2647 C CA . VAL A 1 336 ? -18.259 -11.086 22.164 1.00 37.22 336 VAL A CA 1
ATOM 2648 C C . VAL A 1 336 ? -18.457 -9.637 22.601 1.00 37.22 336 VAL A C 1
ATOM 2650 O O . VAL A 1 336 ? -18.215 -8.712 21.828 1.00 37.22 336 VAL A O 1
ATOM 2653 N N . GLU A 1 337 ? -18.981 -9.438 23.808 1.00 33.47 337 GLU A N 1
ATOM 2654 C CA . GLU A 1 337 ? -18.902 -8.145 24.484 1.00 33.47 337 GLU A CA 1
ATOM 2655 C C . GLU A 1 337 ? -17.439 -7.908 24.863 1.00 33.47 337 GLU A C 1
ATOM 2657 O O . GLU A 1 337 ? -16.889 -8.560 25.748 1.00 33.47 337 GLU A O 1
ATOM 2662 N N . ILE A 1 338 ? -16.783 -6.997 24.143 1.00 34.38 338 ILE A N 1
ATOM 2663 C CA . ILE A 1 338 ? -15.473 -6.487 24.537 1.00 34.38 338 ILE A CA 1
ATOM 2664 C C . ILE A 1 338 ? -15.726 -5.517 25.691 1.00 34.38 338 ILE A C 1
ATOM 2666 O O . ILE A 1 338 ? -16.185 -4.394 25.478 1.00 34.38 338 ILE A O 1
ATOM 2670 N N . ASN A 1 339 ? -15.471 -5.975 26.915 1.00 28.86 339 ASN A N 1
ATOM 2671 C CA . ASN A 1 339 ? -15.512 -5.128 28.098 1.00 28.86 339 ASN A CA 1
ATOM 2672 C C . ASN A 1 339 ? -14.270 -4.229 28.082 1.00 28.86 339 ASN A C 1
ATOM 2674 O O . ASN A 1 339 ? -13.155 -4.683 28.338 1.00 28.86 339 ASN A O 1
ATOM 2678 N N . TYR A 1 340 ? -14.456 -2.960 27.727 1.00 36.19 340 TYR A N 1
ATOM 2679 C CA . TYR A 1 340 ? -13.441 -1.941 27.949 1.00 36.19 340 TYR A CA 1
ATOM 2680 C C . TYR A 1 340 ? -13.593 -1.452 29.383 1.00 36.19 340 TYR A C 1
ATOM 2682 O O . TYR A 1 340 ? -14.423 -0.586 29.661 1.00 36.19 340 TYR A O 1
ATOM 2690 N N . ASP A 1 341 ? -12.789 -2.000 30.292 1.00 30.66 341 ASP A N 1
ATOM 2691 C CA . ASP A 1 341 ? -12.586 -1.365 31.586 1.00 30.66 341 ASP A CA 1
ATOM 2692 C C . ASP A 1 341 ? -11.947 0.005 31.327 1.00 30.66 341 ASP A C 1
ATOM 2694 O O . ASP A 1 341 ? -10.777 0.124 30.950 1.00 30.66 341 ASP A O 1
ATOM 2698 N N . CYS A 1 342 ? -12.751 1.062 31.462 1.00 31.36 342 CYS A N 1
ATOM 2699 C CA . CYS A 1 342 ? -12.252 2.422 31.551 1.00 31.36 342 CYS A CA 1
ATOM 2700 C C . CYS A 1 342 ? -11.254 2.471 32.708 1.00 31.36 342 CYS A C 1
ATOM 2702 O O . CYS A 1 342 ? -11.646 2.423 33.872 1.00 31.36 342 CYS A O 1
ATOM 2704 N N . ILE A 1 343 ? -9.967 2.593 32.385 1.00 36.19 343 ILE A N 1
ATOM 2705 C CA . ILE A 1 343 ? -8.942 2.979 33.350 1.00 36.19 343 ILE A CA 1
ATOM 2706 C C . ILE A 1 343 ? -9.330 4.378 33.836 1.00 36.19 343 ILE A C 1
ATOM 2708 O O . ILE A 1 343 ? -9.107 5.376 33.147 1.00 36.19 343 ILE A O 1
ATOM 2712 N N . GLN A 1 344 ? -9.984 4.443 34.996 1.00 35.62 344 GLN A N 1
ATOM 2713 C CA . GLN A 1 344 ? -10.117 5.677 35.749 1.00 35.62 344 GLN A CA 1
ATOM 2714 C C . GLN A 1 344 ? -8.703 6.102 36.135 1.00 35.62 344 GLN A C 1
ATOM 2716 O O . GLN A 1 344 ? -8.011 5.426 36.892 1.00 35.62 344 GLN A O 1
ATOM 2721 N N . CYS A 1 345 ? -8.244 7.203 35.548 1.00 36.03 345 CYS A N 1
ATOM 2722 C CA . CYS A 1 345 ? -7.091 7.913 36.064 1.00 36.03 345 CYS A CA 1
ATOM 2723 C C . CYS A 1 345 ? -7.503 8.497 37.417 1.00 36.03 345 CYS A C 1
ATOM 2725 O O . CYS A 1 345 ? -8.264 9.466 37.452 1.00 36.03 345 CYS A O 1
ATOM 2727 N N . ASP A 1 346 ? -7.018 7.901 38.505 1.00 39.19 346 ASP A N 1
ATOM 2728 C CA . ASP A 1 346 ? -7.108 8.480 39.841 1.00 39.19 346 ASP A CA 1
ATOM 2729 C C . ASP A 1 346 ? -6.330 9.798 39.851 1.00 39.19 346 ASP A C 1
ATOM 2731 O O . ASP A 1 346 ? -5.102 9.849 39.944 1.00 39.19 346 ASP A O 1
ATOM 2735 N N . ALA A 1 347 ? -7.069 10.889 39.693 1.00 46.03 347 ALA A N 1
ATOM 2736 C CA . ALA A 1 347 ? -6.605 12.226 39.983 1.00 46.03 347 ALA A CA 1
ATOM 2737 C C . ALA A 1 347 ? -6.838 12.486 41.471 1.00 46.03 347 ALA A C 1
ATOM 2739 O O . ALA A 1 347 ? -7.773 13.194 41.801 1.00 46.03 347 ALA A O 1
ATOM 2740 N N . ASP A 1 348 ? -6.029 11.888 42.348 1.00 49.78 348 ASP A N 1
ATOM 2741 C CA . ASP A 1 348 ? -5.855 12.357 43.727 1.00 49.78 348 ASP A CA 1
ATOM 2742 C C . ASP A 1 348 ? -4.583 11.755 44.335 1.00 49.78 348 ASP A C 1
ATOM 2744 O O . ASP A 1 348 ? -4.494 10.567 44.639 1.00 49.78 348 ASP A O 1
ATOM 2748 N N . GLY A 1 349 ? -3.564 12.599 44.496 1.00 40.34 349 GLY A N 1
ATOM 2749 C CA . GLY A 1 349 ? -2.271 12.196 45.044 1.00 40.34 349 GLY A CA 1
ATOM 2750 C C . GLY A 1 349 ? -1.333 13.364 45.338 1.00 40.34 349 GLY A C 1
ATOM 2751 O O . GLY A 1 349 ? -0.145 13.274 45.051 1.00 40.34 349 GLY A O 1
ATOM 2752 N N . CYS A 1 350 ? -1.864 14.464 45.880 1.00 35.47 350 CYS A N 1
ATOM 2753 C CA . CYS A 1 350 ? -1.077 15.433 46.644 1.00 35.47 350 CYS A CA 1
ATOM 2754 C C . CYS A 1 350 ? -1.154 15.061 48.130 1.00 35.47 350 CYS A C 1
ATOM 2756 O O . CYS A 1 350 ? -2.200 15.256 48.750 1.00 35.47 350 CYS A O 1
ATOM 2758 N N . ALA A 1 351 ? -0.043 14.580 48.685 1.00 44.41 351 ALA A N 1
ATOM 2759 C CA . ALA A 1 351 ? 0.361 14.763 50.080 1.00 44.41 351 ALA A CA 1
ATOM 2760 C C . ALA A 1 351 ? 1.883 14.619 50.176 1.00 44.41 351 ALA A C 1
ATOM 2762 O O . ALA A 1 351 ? 2.400 13.597 49.670 1.00 44.41 351 ALA A O 1
#

Foldseek 3Di:
DDDDDDPPPCPVVVPQVCQAPDPVLVVVCVVPVPVPPDPGGDDLQARWAQALPPRDIDTPVQFDPVLSPDDGNRRHGPVRVVVVVVPPDDDDDDDDDDDDDDDPLDQAAEEEEQDDPVVVVQLPPLNPRRYDYDHPVNLVVDLVLPCVLVVLVSYQEYEYELALLPDDPVCVSSSVSVLVSNLVQLQQLGEYEYEYDPPPQCRQQSVCVSNVPPKRWHFDDFAWFWKAFDPLLCVQLPPQDDRGTWIAGWGWIDTPLNFAGMFGDDDVVVDDPPDPDPDDDDGDRTHRKGWDADPQLGIYIYHITDDRTPGNPSSSVVSSRVSSDPPPVPDPDDDPDPDDPPPPPPPDDDD

Sequence (351 aa):
MTKLSHPKSGYNQLWRGMAYDSVETLRAIFENPRGHTGKGYRSADKARRGCAMCGRQKHQNDFSKNQWRKDPGHSKCSDCIEKGKSTIHTTHDCEEPISMSSEPRSSLTILFLGVSSWYLDSCGDTLKNESAVITEQELLQDPTKAKIVNVSQKFRGVITTDDWFDVDREYQPIANSIIRTLKDMYSAGGSVVIAITMGVFSVPRQISTMFEFDSSWTLTAYTKRSITATSVGRQILGDAFPKQHVYTKANFVRAPEKDCLFIEYINPEDYEDDSDYDEPPSPSRDSPVVMHRGPNGGSLSYFGFANDLDVSYGDIILKLVNHCKVEKNGIDDQKVEINYDCIQCDADGCA

pLDDT: mean 76.33, std 19.37, range [27.55, 97.88]

Organism: NCBI:txid49249

Radius of gyration: 26.49 Å; chains: 1; bounding box: 74×60×91 Å